Protein AF-A0A9P1MQI3-F1 (afdb_monomer)

Solvent-accessible surface area (backbone atoms only — not comparable to full-atom values): 18151 Å² total; per-residue (Å²): 130,62,73,68,55,58,54,50,52,51,53,51,52,51,51,52,51,51,50,53,52,44,52,55,49,51,51,51,48,43,71,76,66,50,75,80,56,89,74,36,23,37,39,24,42,53,75,42,78,53,69,96,51,76,86,52,82,56,52,79,80,39,42,43,61,46,83,62,48,80,43,60,60,74,77,60,83,40,70,29,49,41,72,44,25,49,58,99,66,36,39,34,29,27,33,39,84,50,49,58,78,74,45,23,28,81,82,24,61,52,27,44,49,58,54,61,76,39,40,50,30,37,37,37,31,42,55,69,48,47,47,55,53,32,56,62,52,63,77,43,90,74,51,47,32,33,44,33,29,32,48,52,84,40,51,61,70,59,52,45,42,73,60,40,35,89,93,51,18,50,23,38,16,30,55,38,32,58,53,36,47,44,56,43,48,81,67,78,74,68,60,66,75,75,70,76,58,71,86,69,65,85,89,24,33,42,32,44,31,51,50,58,64,41,61,65,49,55,81,49,44,82,83,40,83,58,50,43,53,34,46,35,44,38,97,64,43,66,65,27,52,56,53,50,60,61,73,34,54,69,57,50,47,54,46,48,52,42,33,76,73,35,55,67,62,42,51,53,53,50,50,66,68,50,52,49,60,63,50,63,66,66,62,62,73,91,39,72,47,73,51,75,81,84,69,82,81,77,71,85,75,78,97,66,88,80,78,85,79,85,58,47,41,30,47,62,63,84,79,129

Secondary structure (DSSP, 8-state):
--HHHHHHHHHHHHHHHHHHHHHHHHHHHHHHH-SPPTT-EEEEEEEEE--S-TTSPP-GGGEEEPPPEEE-GGGG-STTEEEEEE-SSEEEEEEESS-GGGG-TTT-SSTHHHHHHHEEEEEEEEHHHHHHHHHHHHTS-PPPEEEEEE-TTSSHHHHHHHH-BTTTEEEEE--HHHHHHHHHGGGT---GGGGTT----TTSEEEEEEEETGGGGGGGSTTSTTEEEEEEE-TTHHHHHHHHHHHTHHHHHHHHHHHHH-HHHHHHHHHHHHHHHHHHHHT--S--EEE---------SS---------EEEE-----

Foldseek 3Di:
DDPVVVVLVVLVVVLVVLLVVLVVVVVVLCVPVPDQPPQKKWKWFFPDAADSDLPPQFDPSRGRTHNTDIDGPVVCPDQQWFFQADDPFKTKIFRFPDGCLVLFLLVPLASSNRSRVGGGMMIIDGLVSLLVSQVVCVVPDAAQEEEEAEFFPLCLSVVQVVVDDPQAETEHHARSRLVNVLVCVVVVPDDLSNVARGDDDPNYYYYYYHDHLSVSCVVSQVPHPSYFYKYWYDPVSVVRVVVVVVVVVVVVVVLVVVCVVPVVVSVVVVCVVVVSVVVVVVPPQPFQDFPFDPDPPPPPDDDDDDDPDTTGIGGRDDDD

Radius of gyration: 21.43 Å; Cα contacts (8 Å, |Δi|>4): 489; chains: 1; bounding box: 55×60×54 Å

Nearest PDB structures (foldseek):
  3jwi-assembly2_B  TM=2.282E-01  e=1.386E+00  Acetivibrio thermocellus ATCC 27405
  3jwg-assembly1_A  TM=2.188E-01  e=1.565E+00  Acetivibrio thermocellus ATCC 27405
  8zc8-assembly1_A  TM=2.390E-01  e=9.620E+00  Streptomyces caespitosus
  8d5b-assembly1_A  TM=1.999E-01  e=9.055E+00  Homo sapiens

Mean predicted aligned error: 10.74 Å

pLDDT: mean 76.75, std 21.58, range [25.88, 98.38]

Structure (mmCIF, N/CA/C/O backbone):
data_AF-A0A9P1MQI3-F1
#
_entry.id   AF-A0A9P1MQI3-F1
#
loop_
_atom_site.group_PDB
_atom_site.id
_atom_site.type_symbol
_atom_site.label_atom_id
_atom_site.label_alt_id
_atom_site.label_comp_id
_atom_site.label_asym_id
_atom_site.label_entity_id
_atom_site.label_seq_id
_atom_site.pdbx_PDB_ins_code
_atom_site.Cartn_x
_atom_site.Cartn_y
_atom_site.Cartn_z
_atom_site.occupancy
_atom_site.B_iso_or_equiv
_atom_site.auth_seq_id
_atom_site.auth_comp_id
_atom_site.auth_asym_id
_atom_site.auth_atom_id
_atom_site.pdbx_PDB_model_num
ATOM 1 N N . MET A 1 1 ? 32.340 -17.139 -13.375 1.00 64.62 1 MET A N 1
ATOM 2 C CA . MET A 1 1 ? 31.164 -16.444 -12.808 1.00 64.62 1 MET A CA 1
ATOM 3 C C . MET A 1 1 ? 29.980 -17.399 -12.917 1.00 64.62 1 MET A C 1
ATOM 5 O O . MET A 1 1 ? 29.736 -17.868 -14.021 1.00 64.62 1 MET A O 1
ATOM 9 N N . GLU A 1 2 ? 29.318 -17.786 -11.818 1.00 81.44 2 GLU A N 1
ATOM 10 C CA . GLU A 1 2 ? 28.214 -18.762 -11.908 1.00 81.44 2 GLU A CA 1
ATOM 11 C C . GLU A 1 2 ? 27.044 -18.220 -12.760 1.00 81.44 2 GLU A C 1
ATOM 13 O O . GLU A 1 2 ? 26.751 -17.021 -12.690 1.00 81.44 2 GLU A O 1
ATOM 18 N N . PRO A 1 3 ? 26.311 -19.074 -13.502 1.00 85.00 3 PRO A N 1
ATOM 19 C CA . PRO A 1 3 ? 25.174 -1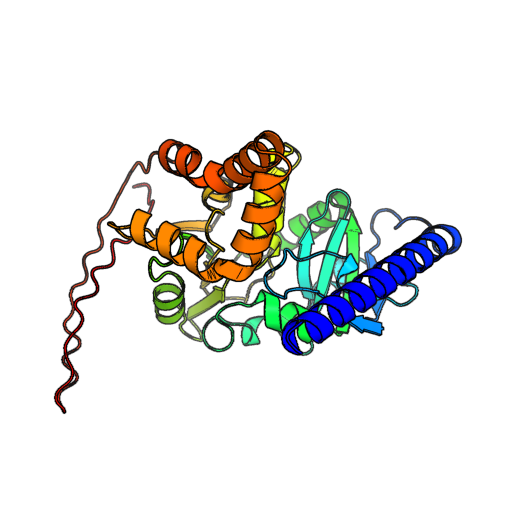8.666 -14.340 1.00 85.00 3 PRO A CA 1
ATOM 20 C C . PRO A 1 3 ? 24.104 -17.834 -13.612 1.00 85.00 3 PRO A C 1
ATOM 22 O O . PRO A 1 3 ? 23.425 -17.005 -14.220 1.00 85.00 3 PRO A O 1
ATOM 25 N N . LYS A 1 4 ? 23.967 -18.018 -12.291 1.00 77.88 4 LYS A N 1
ATOM 26 C CA . LYS A 1 4 ? 23.054 -17.236 -11.447 1.00 77.88 4 LYS A CA 1
ATOM 27 C C . LYS A 1 4 ? 23.400 -15.743 -11.444 1.00 77.88 4 LYS A C 1
ATOM 29 O O . LYS A 1 4 ? 22.490 -14.925 -11.540 1.00 77.88 4 LYS A O 1
ATOM 34 N N . TYR A 1 5 ? 24.685 -15.386 -11.410 1.00 80.31 5 TYR A N 1
ATOM 35 C CA . TYR A 1 5 ? 25.124 -13.987 -11.386 1.00 80.31 5 TYR A CA 1
ATOM 36 C C . TYR A 1 5 ? 24.844 -13.278 -12.706 1.00 80.31 5 TYR A C 1
ATOM 38 O O . TYR A 1 5 ? 24.329 -12.166 -12.696 1.00 80.31 5 TYR A O 1
ATOM 46 N N . ILE A 1 6 ? 25.101 -13.941 -13.838 1.00 85.69 6 ILE A N 1
ATOM 47 C CA . ILE A 1 6 ? 24.825 -13.379 -15.169 1.00 85.69 6 ILE A CA 1
ATOM 48 C C . ILE A 1 6 ? 23.331 -13.062 -15.303 1.00 85.69 6 ILE A C 1
ATOM 50 O O . ILE A 1 6 ? 22.961 -11.975 -15.746 1.00 85.69 6 ILE A O 1
ATOM 54 N N . ARG A 1 7 ? 22.457 -13.969 -14.842 1.00 83.44 7 ARG A N 1
ATOM 55 C CA . ARG A 1 7 ? 21.005 -13.744 -14.839 1.00 83.44 7 ARG A CA 1
ATOM 56 C C . ARG A 1 7 ? 20.602 -12.560 -13.957 1.00 83.44 7 ARG A C 1
ATOM 58 O O . ARG A 1 7 ? 19.735 -11.788 -14.359 1.00 83.44 7 ARG A O 1
ATOM 65 N N . THR A 1 8 ? 21.195 -12.415 -12.774 1.00 79.81 8 THR A N 1
ATOM 66 C CA . THR A 1 8 ? 20.914 -11.285 -11.873 1.00 79.81 8 THR A CA 1
ATOM 67 C C . THR A 1 8 ? 21.387 -9.961 -12.468 1.00 79.81 8 THR A C 1
ATOM 69 O O . THR A 1 8 ? 20.615 -9.006 -12.484 1.00 79.81 8 THR A O 1
ATOM 72 N N . ILE A 1 9 ? 22.599 -9.915 -13.030 1.00 84.94 9 ILE A N 1
ATOM 73 C CA . ILE A 1 9 ? 23.143 -8.726 -13.705 1.00 84.94 9 ILE A CA 1
ATOM 74 C C . ILE A 1 9 ? 22.245 -8.324 -14.875 1.00 84.94 9 ILE A C 1
ATOM 76 O O . ILE A 1 9 ? 21.886 -7.157 -14.998 1.00 84.94 9 ILE A O 1
ATOM 80 N N . PHE A 1 10 ? 21.820 -9.284 -15.700 1.00 90.00 10 PHE A N 1
ATOM 81 C CA . PHE A 1 10 ? 20.928 -9.006 -16.823 1.00 90.00 10 PHE A CA 1
ATOM 82 C C . PHE A 1 10 ? 19.567 -8.464 -16.366 1.00 90.00 10 PHE A C 1
ATOM 84 O O . PHE A 1 10 ? 19.077 -7.487 -16.926 1.00 90.00 10 PHE A O 1
ATOM 91 N N . LYS A 1 11 ? 18.967 -9.052 -15.320 1.00 85.12 11 LYS A 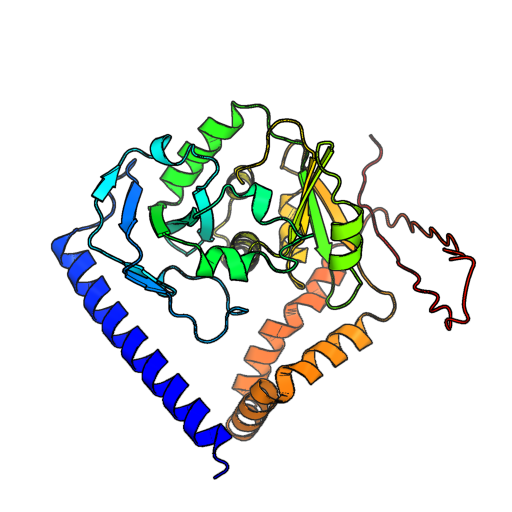N 1
ATOM 92 C CA . LYS A 1 11 ? 17.720 -8.538 -14.726 1.00 85.12 11 LYS A CA 1
ATOM 93 C C . LYS A 1 11 ? 17.881 -7.109 -14.214 1.00 85.12 11 LYS A C 1
ATOM 95 O O . LYS A 1 11 ? 17.000 -6.290 -14.445 1.00 85.12 11 LYS A O 1
ATOM 100 N N . PHE A 1 12 ? 18.992 -6.822 -13.540 1.00 83.81 12 PHE A N 1
ATOM 101 C CA . PHE A 1 12 ? 19.288 -5.491 -13.025 1.00 83.81 12 PHE A CA 1
ATOM 102 C C . PHE A 1 12 ? 19.474 -4.475 -14.159 1.00 83.81 12 PHE A C 1
ATOM 104 O O . PHE A 1 12 ? 18.878 -3.404 -14.122 1.00 83.81 12 PHE A O 1
ATOM 111 N N . LEU A 1 13 ? 20.227 -4.834 -15.204 1.00 88.88 13 LEU A N 1
ATOM 112 C CA . LEU A 1 13 ? 20.410 -3.994 -16.388 1.00 88.88 13 LEU A CA 1
ATOM 113 C C . LEU A 1 13 ? 19.069 -3.708 -17.078 1.00 88.88 13 LEU A C 1
ATOM 115 O O . LEU A 1 13 ? 18.774 -2.560 -17.396 1.00 88.88 13 LEU A O 1
ATOM 119 N N . LEU A 1 14 ? 18.239 -4.737 -17.270 1.00 89.19 14 LEU A N 1
ATOM 120 C CA . LEU A 1 14 ? 16.909 -4.588 -17.860 1.00 89.19 14 LEU A CA 1
ATOM 121 C C . LEU A 1 14 ? 16.015 -3.681 -17.007 1.00 89.19 14 LEU A C 1
ATOM 123 O O . LEU A 1 14 ? 15.359 -2.797 -17.548 1.00 89.19 14 LEU A O 1
ATOM 127 N N . TYR A 1 15 ? 16.012 -3.873 -15.687 1.00 85.06 15 TYR A N 1
ATOM 128 C CA . TYR A 1 15 ? 15.281 -3.016 -14.755 1.00 85.06 15 TYR A CA 1
ATOM 129 C C . TYR A 1 15 ? 15.737 -1.555 -14.856 1.00 85.06 15 TYR A C 1
ATOM 131 O O . TYR A 1 15 ? 14.906 -0.659 -14.979 1.00 85.06 15 TYR A O 1
ATOM 139 N N . PHE A 1 16 ? 17.049 -1.315 -14.892 1.00 86.81 16 PHE A N 1
ATOM 140 C CA . PHE A 1 16 ? 17.613 0.025 -15.040 1.00 86.81 16 PHE A CA 1
ATOM 141 C C . PHE A 1 16 ? 17.216 0.680 -16.371 1.00 86.81 16 PHE A C 1
ATOM 143 O O . PHE A 1 16 ? 16.820 1.843 -16.393 1.00 86.81 16 PHE A O 1
ATOM 150 N N . ILE A 1 17 ? 17.253 -0.072 -17.476 1.00 89.88 17 ILE A N 1
ATOM 151 C CA . ILE A 1 17 ? 16.804 0.410 -18.790 1.00 89.88 17 ILE A CA 1
ATOM 152 C C . ILE A 1 17 ? 15.315 0.774 -18.754 1.00 89.88 17 ILE A C 1
ATOM 154 O O . ILE A 1 17 ? 14.943 1.845 -19.228 1.00 89.88 17 ILE A O 1
ATOM 158 N N . LEU A 1 18 ? 14.464 -0.078 -18.172 1.00 88.31 18 LEU A N 1
ATOM 159 C CA . LEU A 1 18 ? 13.030 0.198 -18.038 1.00 88.31 18 LEU A CA 1
ATOM 160 C C . LEU A 1 18 ? 12.769 1.453 -17.201 1.00 88.31 18 LEU A C 1
ATOM 162 O O . LEU A 1 18 ? 11.944 2.274 -17.592 1.00 88.31 18 LEU A O 1
ATOM 166 N N . LEU A 1 19 ? 13.511 1.637 -16.108 1.00 85.31 19 LEU A N 1
ATOM 167 C CA . LEU A 1 19 ? 13.415 2.828 -15.270 1.00 85.31 19 LEU A CA 1
ATOM 168 C C . LEU A 1 19 ? 13.809 4.097 -16.041 1.00 85.31 19 LEU A C 1
ATOM 170 O O . LEU A 1 19 ? 13.113 5.106 -15.957 1.00 85.31 19 LEU A O 1
ATOM 174 N N . LEU A 1 20 ? 14.887 4.050 -16.833 1.00 89.62 20 LEU A N 1
ATO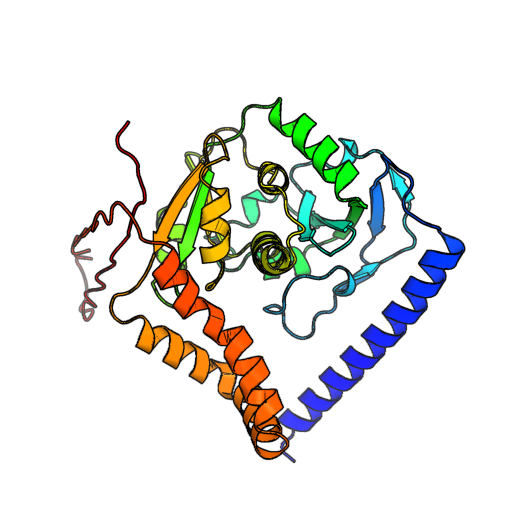M 175 C CA . LEU A 1 20 ? 15.291 5.175 -17.684 1.00 89.62 20 LEU A CA 1
ATOM 176 C C . LEU A 1 20 ? 14.230 5.502 -18.738 1.00 89.62 20 LEU A C 1
ATOM 178 O O . LEU A 1 20 ? 13.878 6.670 -18.904 1.00 89.62 20 LEU A O 1
ATOM 182 N N . ILE A 1 21 ? 13.694 4.483 -19.416 1.00 91.12 21 ILE A N 1
ATOM 183 C CA . ILE A 1 21 ? 12.617 4.656 -20.398 1.00 91.12 21 ILE A CA 1
ATOM 184 C C . ILE A 1 21 ? 11.391 5.280 -19.729 1.00 91.12 21 ILE A C 1
ATOM 186 O O . ILE A 1 21 ? 10.836 6.237 -20.266 1.00 91.12 21 ILE A O 1
ATOM 190 N N . ASN A 1 22 ? 10.994 4.783 -18.555 1.00 90.50 22 ASN A N 1
ATOM 191 C CA . ASN A 1 22 ? 9.854 5.316 -17.819 1.00 90.50 22 ASN A CA 1
ATOM 192 C C . ASN A 1 22 ? 10.083 6.774 -17.404 1.00 90.50 22 ASN A C 1
ATOM 194 O O . ASN A 1 22 ? 9.201 7.599 -17.597 1.00 90.50 22 ASN A O 1
ATOM 198 N N . ASN A 1 23 ? 11.277 7.127 -16.924 1.00 88.69 23 ASN A N 1
ATOM 199 C CA . ASN A 1 23 ? 11.602 8.505 -16.547 1.00 88.69 23 ASN A CA 1
ATOM 200 C C . ASN A 1 23 ? 11.539 9.467 -17.741 1.00 88.69 23 ASN A C 1
ATOM 202 O O . ASN A 1 23 ? 10.964 10.551 -17.629 1.00 88.69 23 ASN A O 1
ATOM 206 N N . VAL A 1 24 ? 12.094 9.071 -18.891 1.00 93.56 24 VAL A N 1
ATOM 207 C CA . VAL A 1 24 ? 12.016 9.862 -20.131 1.00 93.56 24 VAL A CA 1
ATOM 208 C C . VAL A 1 24 ? 10.563 9.989 -20.593 1.00 93.56 24 VAL A C 1
ATOM 210 O O . VAL A 1 24 ? 10.114 11.077 -20.950 1.00 93.56 24 VAL A O 1
ATOM 213 N N . TYR A 1 25 ? 9.803 8.897 -20.546 1.00 93.38 25 TYR A N 1
ATOM 214 C CA . TYR A 1 25 ? 8.391 8.888 -20.909 1.00 93.38 25 TYR A CA 1
ATOM 215 C C . TYR A 1 25 ? 7.548 9.792 -19.993 1.00 93.38 25 TYR A C 1
ATOM 217 O O . TYR A 1 25 ? 6.813 10.647 -20.484 1.00 93.38 25 TYR A O 1
ATOM 225 N N . GLU A 1 26 ? 7.691 9.669 -18.672 1.00 89.00 26 GLU A N 1
ATOM 226 C CA . GLU A 1 26 ? 6.996 10.504 -17.687 1.00 89.00 26 GLU A CA 1
ATOM 227 C C . GLU A 1 26 ? 7.372 11.981 -17.818 1.00 89.00 26 GLU A C 1
ATOM 229 O O . GLU A 1 26 ? 6.515 12.848 -17.646 1.00 89.00 26 GLU A O 1
ATOM 234 N N . PHE A 1 27 ? 8.623 12.286 -18.170 1.00 91.06 27 PHE A N 1
ATOM 235 C CA . PHE A 1 27 ? 9.045 13.649 -18.480 1.00 91.06 27 PHE A CA 1
ATOM 236 C C . PHE A 1 27 ? 8.239 14.234 -19.648 1.00 91.06 27 PHE A C 1
ATOM 238 O O . PHE A 1 27 ? 7.657 15.312 -19.512 1.00 91.06 27 PHE A O 1
ATOM 245 N N . PHE A 1 28 ? 8.109 13.499 -20.756 1.00 93.69 28 PHE A N 1
ATOM 246 C CA . PHE A 1 28 ? 7.273 13.935 -21.878 1.00 93.69 28 PHE A CA 1
ATOM 247 C C . PHE A 1 28 ? 5.793 14.027 -21.497 1.00 93.69 28 PHE A C 1
ATOM 249 O O . PHE A 1 28 ? 5.139 15.015 -21.830 1.00 93.69 28 PHE A O 1
ATOM 256 N N . VAL A 1 29 ? 5.257 13.054 -20.754 1.00 89.38 29 VAL A N 1
ATOM 257 C CA . VAL A 1 29 ? 3.868 13.107 -20.269 1.00 89.38 29 VAL A CA 1
ATOM 258 C C . VAL A 1 29 ? 3.635 14.355 -19.419 1.00 89.38 29 VAL A C 1
ATOM 260 O O . VAL A 1 29 ? 2.609 15.006 -19.590 1.00 89.38 29 VAL A O 1
ATOM 263 N N . ARG A 1 30 ? 4.570 14.744 -18.546 1.00 88.06 30 ARG A N 1
ATOM 264 C CA . ARG A 1 30 ? 4.451 15.974 -17.742 1.00 88.06 30 ARG A CA 1
ATOM 265 C C . ARG A 1 30 ? 4.457 17.235 -18.604 1.00 88.06 30 ARG A C 1
ATOM 267 O O . ARG A 1 30 ? 3.646 18.121 -18.351 1.00 88.06 30 ARG A O 1
ATOM 274 N N . ILE A 1 31 ? 5.311 17.296 -19.627 1.00 92.12 31 ILE A N 1
ATOM 275 C CA . ILE A 1 31 ? 5.363 18.436 -20.556 1.00 92.12 31 ILE A CA 1
ATOM 276 C C . ILE A 1 31 ? 4.055 18.565 -21.342 1.00 92.12 31 ILE A C 1
ATOM 278 O O . ILE A 1 31 ? 3.496 19.655 -21.426 1.00 92.12 31 ILE A O 1
ATOM 282 N N . PHE A 1 32 ? 3.549 17.464 -21.900 1.00 91.75 32 PHE A N 1
ATOM 283 C CA . PHE A 1 32 ? 2.405 17.509 -22.815 1.00 91.75 32 PHE A CA 1
ATOM 284 C C . PHE A 1 32 ? 1.042 17.442 -22.116 1.00 91.75 32 PHE A C 1
ATOM 286 O O . PHE A 1 32 ? 0.081 18.030 -22.602 1.00 91.75 32 PHE A O 1
ATOM 293 N N . CYS A 1 33 ? 0.931 16.733 -20.988 1.00 87.69 33 CYS A N 1
ATOM 294 C CA . CYS A 1 33 ? -0.334 16.545 -20.262 1.00 87.69 33 CYS A CA 1
ATOM 295 C C . CYS A 1 33 ? -0.487 17.487 -19.052 1.00 87.69 33 CYS A C 1
ATOM 297 O O . CYS A 1 33 ? -1.528 17.466 -18.393 1.00 87.69 33 CYS A O 1
ATOM 299 N N . GLY A 1 34 ? 0.538 18.285 -18.738 1.00 89.25 34 GLY A N 1
ATOM 300 C CA . GLY A 1 34 ? 0.527 19.280 -17.665 1.00 89.25 34 GLY A CA 1
ATOM 301 C C . GLY A 1 34 ? 0.479 18.698 -16.248 1.00 89.25 34 GLY A C 1
ATOM 302 O O . GLY A 1 34 ? 0.717 17.509 -16.013 1.00 89.25 34 GLY A O 1
ATOM 303 N N . HIS A 1 35 ? 0.166 19.557 -15.276 1.00 93.06 35 HIS A N 1
ATOM 304 C CA . HIS A 1 35 ? -0.088 19.176 -13.882 1.00 93.06 35 HIS A CA 1
ATOM 305 C C . HIS A 1 35 ? -1.524 18.672 -13.687 1.00 93.06 35 HIS A C 1
ATOM 307 O O . HIS A 1 35 ? -2.386 18.880 -14.537 1.00 93.06 35 HIS A O 1
ATOM 313 N N . ILE A 1 36 ? -1.784 17.966 -12.582 1.00 94.94 36 ILE A N 1
ATOM 314 C CA . ILE A 1 36 ? -3.147 17.553 -12.220 1.00 94.94 36 ILE A CA 1
ATOM 315 C C . ILE A 1 36 ? -3.902 18.807 -11.758 1.00 94.94 36 ILE A C 1
ATOM 317 O O . ILE A 1 36 ? -3.451 19.431 -10.798 1.00 94.94 36 ILE A O 1
ATOM 321 N N . PRO A 1 37 ? -5.005 19.207 -12.419 1.00 96.56 37 PRO A N 1
ATOM 322 C CA . PRO A 1 37 ? -5.794 20.345 -11.965 1.00 96.56 37 PRO A CA 1
ATOM 323 C C . PRO A 1 37 ? -6.373 20.086 -10.572 1.00 96.56 37 PRO A C 1
ATOM 325 O O . PRO A 1 37 ? -6.766 18.960 -10.265 1.00 96.56 37 PRO A O 1
ATOM 328 N N . THR A 1 38 ? -6.471 21.129 -9.749 1.00 96.88 38 THR A N 1
ATOM 329 C CA . THR A 1 38 ? -7.068 21.038 -8.411 1.00 96.88 38 THR A CA 1
ATOM 330 C C . THR A 1 38 ? -8.482 20.467 -8.478 1.00 96.88 38 THR A C 1
ATOM 332 O O . THR A 1 38 ? -9.294 20.888 -9.306 1.00 96.88 38 THR A O 1
ATOM 335 N N . GLY A 1 39 ? -8.785 19.513 -7.599 1.00 96.25 39 GLY A N 1
ATOM 336 C CA . GLY A 1 39 ? -10.084 18.844 -7.552 1.00 96.25 39 GLY A CA 1
ATOM 337 C C . GLY A 1 39 ? -10.294 17.800 -8.649 1.00 96.25 39 GLY A C 1
ATOM 338 O O . GLY A 1 39 ? -11.414 17.330 -8.815 1.00 96.25 39 GLY A O 1
ATOM 339 N N . LYS A 1 40 ? -9.253 17.421 -9.401 1.00 97.62 40 LYS A N 1
ATOM 340 C CA . LYS A 1 40 ? -9.310 16.341 -10.395 1.00 97.62 40 LYS A CA 1
ATOM 341 C C . LYS A 1 40 ? -8.408 15.178 -10.003 1.00 97.62 40 LYS A C 1
ATOM 343 O O . LYS A 1 40 ? -7.413 15.330 -9.301 1.00 97.62 40 LYS A O 1
ATOM 348 N N . VAL A 1 41 ? -8.739 14.007 -10.532 1.00 97.38 41 VAL A N 1
ATOM 349 C CA . VAL A 1 41 ? -7.924 12.794 -10.451 1.00 97.38 41 VAL A CA 1
ATOM 350 C C . VAL A 1 41 ? -7.390 12.478 -11.836 1.00 97.38 41 VAL A C 1
ATOM 352 O O . VAL A 1 41 ? -8.151 12.450 -12.804 1.00 97.38 41 VAL A O 1
ATOM 355 N N . ARG A 1 42 ? -6.092 12.202 -11.948 1.00 97.62 42 ARG A N 1
ATOM 356 C CA . ARG A 1 42 ? -5.500 11.676 -13.180 1.00 97.62 42 ARG A CA 1
ATOM 357 C C . ARG A 1 42 ? -5.637 10.159 -13.204 1.00 97.62 42 ARG A C 1
ATOM 359 O O . ARG A 1 42 ? -4.956 9.471 -12.449 1.00 97.62 42 ARG A O 1
ATOM 366 N N . LEU A 1 43 ? -6.474 9.647 -14.097 1.00 97.81 43 LEU A N 1
ATOM 367 C CA . LEU A 1 43 ? -6.679 8.222 -14.331 1.00 97.81 43 LEU A CA 1
ATOM 368 C C . LEU A 1 43 ? -5.814 7.740 -15.500 1.00 97.81 43 LEU A C 1
ATOM 370 O O . LEU A 1 43 ? -5.870 8.311 -16.588 1.00 97.81 43 LEU A O 1
ATOM 374 N N . ARG A 1 44 ? -5.034 6.678 -15.298 1.00 97.75 44 ARG A N 1
ATOM 375 C CA . ARG A 1 44 ? -4.101 6.110 -16.283 1.00 97.75 44 ARG A CA 1
ATOM 376 C C . ARG A 1 44 ? -4.266 4.597 -16.359 1.00 97.75 44 ARG A C 1
ATOM 378 O O . ARG A 1 44 ? -4.519 3.939 -15.350 1.00 97.75 44 ARG A O 1
ATOM 385 N N . LYS A 1 45 ? -4.102 4.016 -17.547 1.00 98.06 45 LYS A N 1
ATOM 386 C CA . LYS A 1 45 ? -4.097 2.558 -17.723 1.00 98.06 45 LYS A CA 1
ATOM 387 C C . LYS A 1 45 ? -2.696 2.013 -17.462 1.00 98.06 45 LYS A C 1
ATOM 389 O O . LYS A 1 45 ? -1.721 2.600 -17.925 1.00 98.06 45 LYS A O 1
ATOM 394 N N . VAL A 1 46 ? -2.598 0.875 -16.778 1.00 98.06 46 VAL A N 1
ATOM 395 C CA . VAL A 1 46 ? -1.326 0.161 -16.614 1.00 98.06 46 VAL A CA 1
ATOM 396 C C . VAL A 1 46 ? -0.968 -0.531 -17.930 1.00 98.06 46 VAL A C 1
ATOM 398 O O . VAL A 1 46 ? -1.711 -1.393 -18.401 1.00 98.06 46 VAL A O 1
ATOM 401 N N . LEU A 1 47 ? 0.154 -0.135 -18.534 1.00 96.88 47 LEU A N 1
ATOM 402 C CA . LEU A 1 47 ? 0.706 -0.742 -19.751 1.00 96.88 47 LEU A CA 1
ATOM 403 C C . LEU A 1 47 ? 1.676 -1.871 -19.405 1.00 96.88 47 LEU A C 1
ATOM 405 O O . LEU A 1 47 ? 1.604 -2.954 -19.982 1.00 96.88 47 LEU A O 1
ATOM 409 N N . LEU A 1 48 ? 2.555 -1.622 -18.434 1.00 96.50 48 LEU A N 1
ATOM 410 C CA . LEU A 1 48 ? 3.513 -2.592 -17.915 1.00 96.50 48 LEU A CA 1
ATOM 411 C C . LEU A 1 48 ? 3.612 -2.439 -16.397 1.00 96.50 48 LEU A C 1
ATOM 413 O O . LEU A 1 48 ? 3.556 -1.329 -15.875 1.00 96.50 48 LEU A O 1
ATOM 417 N N . ARG A 1 49 ? 3.772 -3.563 -15.702 1.00 95.81 49 ARG A N 1
ATOM 418 C CA . ARG A 1 49 ? 4.086 -3.625 -14.271 1.00 95.81 49 ARG A CA 1
ATOM 419 C C . ARG A 1 49 ? 5.516 -4.107 -14.155 1.00 95.81 49 ARG A C 1
ATOM 421 O O . ARG A 1 49 ? 5.836 -5.150 -14.735 1.00 95.81 49 ARG A O 1
ATOM 428 N N . TYR A 1 50 ? 6.363 -3.382 -13.450 1.00 93.19 50 TYR A N 1
ATOM 429 C CA . TYR A 1 50 ? 7.736 -3.810 -13.257 1.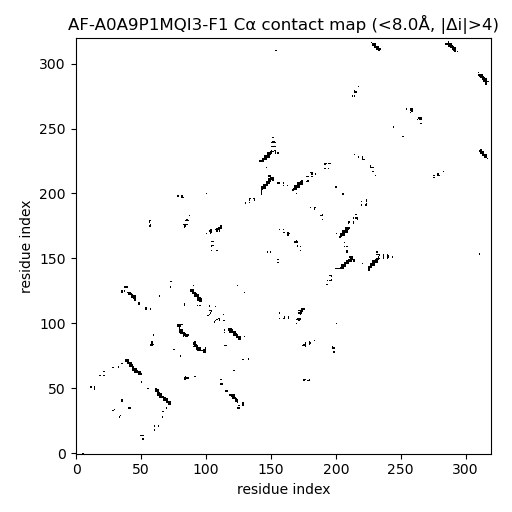00 93.19 50 TYR A CA 1
ATOM 430 C C . TYR A 1 50 ? 8.218 -3.373 -11.883 1.00 93.19 50 TYR A C 1
ATOM 432 O O . TYR A 1 50 ? 8.079 -2.227 -11.482 1.00 93.19 50 TYR A O 1
ATOM 440 N N . LYS A 1 51 ? 8.794 -4.327 -11.160 1.00 89.94 51 LYS A N 1
ATOM 441 C CA . LYS A 1 51 ? 9.349 -4.114 -9.833 1.00 89.9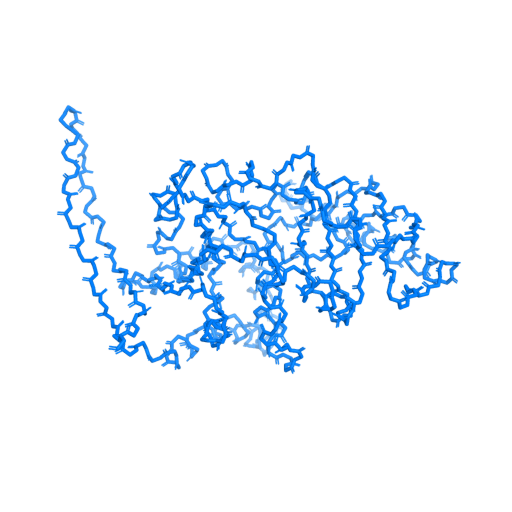4 51 LYS A CA 1
ATOM 442 C C . LYS A 1 51 ? 10.520 -5.063 -9.649 1.00 89.94 51 LYS A C 1
ATOM 444 O O . LYS A 1 51 ? 10.423 -6.219 -10.074 1.00 89.94 51 LYS A O 1
ATOM 449 N N . PHE A 1 52 ? 11.633 -4.572 -9.110 1.00 82.00 52 PHE A N 1
ATOM 450 C CA . PHE A 1 52 ? 12.832 -5.394 -8.957 1.00 82.00 52 PHE A CA 1
ATOM 451 C C . PHE A 1 52 ? 12.625 -6.454 -7.872 1.00 82.00 52 PHE A C 1
ATOM 453 O O . PHE A 1 52 ? 12.837 -7.644 -8.125 1.00 82.00 52 PHE A O 1
ATOM 460 N N . ASP A 1 53 ? 12.114 -6.023 -6.719 1.00 82.94 53 ASP A N 1
ATOM 461 C CA . ASP A 1 53 ? 11.655 -6.887 -5.638 1.00 82.94 53 ASP A CA 1
ATOM 462 C C . ASP A 1 53 ? 10.230 -6.499 -5.227 1.00 82.94 53 ASP A C 1
ATOM 464 O O . ASP A 1 53 ? 9.921 -5.335 -5.000 1.00 82.94 53 ASP A O 1
ATOM 468 N N . LEU A 1 54 ? 9.335 -7.478 -5.120 1.00 86.62 54 LEU A N 1
ATOM 469 C CA . LEU A 1 54 ? 7.958 -7.215 -4.709 1.00 86.62 54 LEU A CA 1
ATOM 470 C C . LEU A 1 54 ? 7.866 -6.704 -3.267 1.00 86.62 54 LEU A C 1
ATOM 472 O O . LEU A 1 54 ? 6.897 -6.014 -2.958 1.00 86.62 54 LEU A O 1
ATOM 476 N N . GLU A 1 55 ? 8.851 -7.019 -2.420 1.00 85.75 55 GLU A N 1
ATOM 477 C CA . GLU A 1 55 ? 8.946 -6.531 -1.038 1.00 85.75 55 GLU A CA 1
ATOM 478 C C . GLU A 1 55 ? 9.459 -5.079 -0.951 1.00 85.75 55 GLU A C 1
ATOM 480 O O . GLU A 1 55 ? 9.348 -4.456 0.104 1.00 85.75 55 GLU A O 1
ATOM 485 N N . GLU A 1 56 ? 9.979 -4.497 -2.044 1.00 85.88 56 GLU A N 1
ATOM 486 C CA . GLU A 1 56 ? 10.324 -3.071 -2.064 1.00 85.88 56 GLU A CA 1
ATOM 487 C C . GLU A 1 56 ? 9.082 -2.207 -1.823 1.00 85.88 56 GLU A C 1
ATOM 489 O O . GLU A 1 56 ? 7.962 -2.540 -2.227 1.00 85.88 56 GLU A O 1
ATOM 494 N N . LEU A 1 57 ? 9.288 -1.042 -1.207 1.00 88.56 57 LEU A N 1
ATOM 495 C CA . LEU A 1 57 ? 8.217 -0.084 -0.959 1.00 88.56 57 LEU A CA 1
ATOM 496 C C . LEU A 1 57 ? 7.456 0.225 -2.254 1.00 88.56 57 LEU A C 1
ATOM 498 O O . LEU A 1 57 ? 8.054 0.362 -3.321 1.00 88.56 57 LEU A O 1
ATOM 502 N N . SER A 1 58 ? 6.131 0.301 -2.173 1.00 92.31 58 SER A N 1
ATOM 503 C CA . SER A 1 58 ? 5.298 0.661 -3.321 1.00 92.31 58 SER A CA 1
ATOM 504 C C . SER A 1 58 ? 5.581 2.085 -3.776 1.00 92.31 58 SER A C 1
ATOM 506 O O . SER A 1 58 ? 5.633 3.002 -2.950 1.00 92.31 58 SER A O 1
ATOM 508 N N . ARG A 1 59 ? 5.744 2.255 -5.089 1.00 93.31 59 ARG A N 1
ATOM 509 C CA . ARG A 1 59 ? 5.975 3.552 -5.727 1.00 93.31 59 ARG A CA 1
ATOM 510 C C . ARG A 1 59 ? 5.178 3.679 -7.009 1.00 93.31 59 ARG A C 1
ATOM 512 O O . ARG A 1 59 ? 4.889 2.689 -7.678 1.00 93.31 59 ARG A O 1
ATOM 519 N N . THR A 1 60 ? 4.866 4.907 -7.392 1.00 92.50 60 THR A N 1
ATOM 520 C CA . THR A 1 60 ? 4.186 5.174 -8.662 1.00 92.50 60 THR A CA 1
ATOM 521 C C . THR A 1 60 ? 4.975 4.615 -9.858 1.00 92.50 60 THR A C 1
ATOM 523 O O . THR A 1 60 ? 4.377 4.117 -10.813 1.00 92.50 60 THR A O 1
ATOM 526 N N . GLU A 1 61 ? 6.308 4.637 -9.785 1.00 92.25 61 GLU A N 1
ATOM 527 C CA . GLU A 1 61 ? 7.219 4.155 -10.827 1.00 92.25 61 GLU A CA 1
ATOM 528 C C . GLU A 1 61 ? 7.204 2.632 -11.018 1.00 92.25 61 GLU A C 1
ATOM 530 O O . GLU A 1 61 ? 7.798 2.160 -11.983 1.00 92.25 61 GLU A O 1
ATOM 535 N N . ASP A 1 62 ? 6.496 1.872 -10.174 1.00 94.25 62 ASP A N 1
ATOM 536 C CA . ASP A 1 62 ? 6.289 0.425 -10.351 1.00 94.25 62 ASP A CA 1
ATOM 537 C C . ASP A 1 62 ? 5.439 0.105 -11.609 1.00 94.25 62 ASP A C 1
ATOM 539 O O . ASP A 1 62 ? 5.285 -1.052 -12.021 1.00 94.25 62 ASP A O 1
ATOM 543 N N . PHE A 1 63 ? 4.860 1.134 -12.239 1.00 96.25 63 PHE A N 1
ATOM 544 C CA . PHE A 1 63 ? 4.010 1.016 -13.416 1.00 96.25 63 PHE A CA 1
ATOM 545 C C . PHE A 1 63 ? 4.491 1.906 -14.566 1.00 96.25 63 PHE A C 1
ATOM 547 O O . PHE A 1 63 ? 4.728 3.098 -14.393 1.00 96.25 63 PHE A O 1
ATOM 554 N N . LEU A 1 64 ? 4.510 1.348 -15.780 1.00 95.62 64 LEU A N 1
ATOM 555 C CA . LEU A 1 64 ? 4.481 2.134 -17.013 1.00 95.62 64 LEU A CA 1
ATOM 556 C C . LEU A 1 64 ? 3.017 2.416 -17.350 1.00 95.62 64 LEU A C 1
ATOM 558 O O . LEU A 1 64 ? 2.221 1.487 -17.530 1.00 95.62 64 LEU A O 1
ATOM 562 N N . LEU A 1 65 ? 2.655 3.689 -17.436 1.00 96.25 65 LEU A N 1
ATOM 563 C CA . LEU A 1 65 ? 1.263 4.128 -17.483 1.00 96.25 65 LEU A CA 1
ATOM 564 C C . LEU A 1 65 ? 0.937 4.818 -18.808 1.00 96.25 65 LEU A C 1
ATOM 566 O O . LEU A 1 65 ? 1.756 5.552 -19.339 1.00 96.25 65 LEU A O 1
ATOM 570 N N . SER A 1 66 ? -0.278 4.650 -19.331 1.00 96.12 66 SER A N 1
ATOM 571 C CA . SER A 1 66 ? -0.740 5.399 -20.510 1.00 96.12 66 SER A CA 1
ATOM 572 C C . SER A 1 66 ? -0.781 6.912 -20.245 1.00 96.12 66 SER A C 1
ATOM 574 O O . SER A 1 66 ? -0.772 7.325 -19.075 1.00 96.12 66 SER A O 1
ATOM 576 N N . PRO A 1 67 ? -0.941 7.759 -21.282 1.00 94.31 67 PRO A N 1
ATOM 577 C CA . PRO A 1 67 ? -1.409 9.123 -21.068 1.00 94.31 67 PRO A CA 1
ATOM 578 C C . PRO A 1 67 ? -2.708 9.081 -20.255 1.00 94.31 67 PRO A C 1
ATOM 580 O O . PRO A 1 67 ? -3.533 8.174 -20.429 1.00 94.31 67 PRO A O 1
ATOM 583 N N . GLY A 1 68 ? -2.827 9.990 -19.293 1.00 94.06 68 GLY A N 1
ATOM 584 C CA . GLY A 1 68 ? -3.950 10.010 -18.366 1.00 94.06 68 GLY A CA 1
ATOM 585 C C . GLY A 1 68 ? -5.122 10.837 -18.867 1.00 94.06 68 GLY A C 1
ATOM 586 O O . GLY A 1 68 ? -4.945 11.747 -19.671 1.00 94.06 68 GLY A O 1
ATOM 587 N N . ILE A 1 69 ? -6.305 10.558 -18.331 1.00 96.38 69 ILE A N 1
ATOM 588 C CA . ILE A 1 69 ? -7.476 11.436 -18.422 1.00 96.38 69 ILE A CA 1
ATOM 589 C C . ILE A 1 69 ? -7.774 12.030 -17.047 1.00 96.38 69 ILE A C 1
ATOM 591 O O . ILE A 1 69 ? -7.433 11.434 -16.026 1.00 96.38 69 ILE A O 1
ATOM 595 N N . PHE A 1 70 ? -8.413 13.196 -17.009 1.00 97.44 70 PHE A N 1
ATOM 596 C CA . PHE A 1 70 ? -8.834 13.816 -15.756 1.00 97.44 70 PHE A CA 1
ATOM 597 C C . PHE A 1 70 ? -10.299 13.502 -15.467 1.00 97.44 70 PHE A C 1
ATOM 599 O O . PHE A 1 70 ? -11.162 13.722 -16.314 1.00 97.44 70 PHE A O 1
ATOM 606 N N . VAL A 1 71 ? -10.572 12.998 -14.267 1.00 97.62 71 VAL A N 1
ATOM 607 C CA . VAL A 1 71 ? -11.912 12.623 -13.797 1.00 97.62 71 VAL A CA 1
ATOM 608 C C . VAL A 1 71 ? -12.197 13.237 -12.428 1.00 97.62 71 VAL A C 1
ATOM 610 O O . VAL A 1 71 ? -11.296 13.760 -11.771 1.00 97.62 71 VAL A O 1
ATOM 613 N N . GLU A 1 72 ? -13.455 13.184 -11.996 1.00 96.69 72 GLU A N 1
ATOM 614 C CA . GLU A 1 72 ? -13.852 13.639 -10.661 1.00 96.69 72 GLU A CA 1
ATOM 615 C C . GLU A 1 72 ? -13.380 12.670 -9.562 1.00 96.69 72 GLU A C 1
ATOM 617 O O . GLU A 1 72 ? -13.473 11.452 -9.755 1.00 96.69 72 GLU A O 1
ATOM 622 N N . PRO A 1 73 ? -12.962 13.160 -8.377 1.00 94.25 73 PRO A N 1
ATOM 623 C CA . PRO A 1 73 ? -12.573 12.323 -7.238 1.00 94.25 73 PRO A CA 1
ATOM 624 C C . PRO A 1 73 ? -13.638 11.324 -6.785 1.00 94.25 73 PRO A C 1
ATOM 626 O O . PRO A 1 73 ? -13.301 10.233 -6.335 1.00 94.25 73 PRO A O 1
ATOM 629 N N . ALA A 1 74 ? -14.921 11.645 -6.976 1.00 90.75 74 ALA A N 1
ATOM 630 C CA . ALA A 1 74 ? -16.032 10.741 -6.674 1.00 90.75 74 ALA A CA 1
ATOM 631 C C . ALA A 1 74 ? -15.962 9.407 -7.447 1.00 90.75 74 ALA A C 1
ATOM 633 O O . ALA A 1 74 ? -16.498 8.404 -6.985 1.00 90.75 74 ALA A O 1
ATOM 634 N N . SER A 1 75 ? -15.254 9.359 -8.584 1.00 93.44 75 SER A N 1
ATOM 635 C CA . SER A 1 75 ? -15.005 8.113 -9.331 1.00 93.44 75 SER A CA 1
ATOM 636 C C . SER A 1 75 ? -14.167 7.082 -8.560 1.00 93.44 75 SER A C 1
ATOM 638 O O . SER A 1 75 ? -14.116 5.913 -8.955 1.00 93.44 75 SER A O 1
ATOM 640 N N . LEU A 1 76 ? -13.528 7.496 -7.459 1.00 92.44 76 LEU A N 1
ATOM 641 C CA . LEU A 1 76 ? -12.772 6.620 -6.570 1.00 92.44 76 LEU A CA 1
ATOM 642 C C . LEU A 1 76 ? -13.639 5.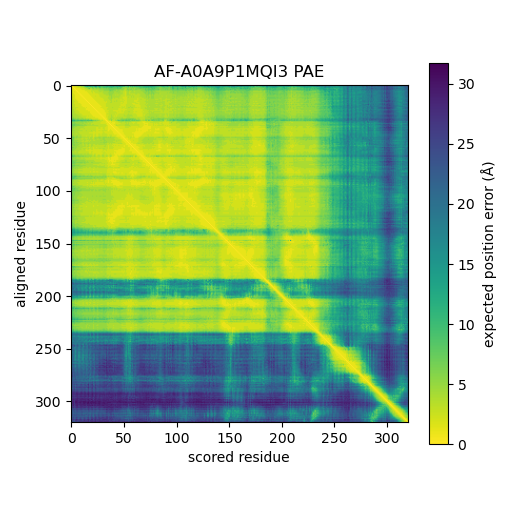925 -5.504 1.00 92.44 76 LEU A C 1
ATOM 644 O O . LEU A 1 76 ? -13.125 5.041 -4.826 1.00 92.44 76 LEU A O 1
ATOM 648 N N . ASP A 1 77 ? -14.937 6.245 -5.380 1.00 89.25 77 ASP A N 1
ATOM 649 C CA . ASP A 1 77 ? -15.896 5.559 -4.482 1.00 89.25 77 ASP A CA 1
ATOM 650 C C . ASP A 1 77 ? -16.334 4.198 -5.067 1.00 89.25 77 ASP A C 1
ATOM 652 O O . ASP A 1 77 ? -17.518 3.910 -5.242 1.00 89.25 77 ASP A O 1
ATOM 656 N N . HIS A 1 78 ? -15.360 3.362 -5.436 1.00 90.75 78 HIS A N 1
ATOM 657 C CA . HIS A 1 78 ? -15.579 2.005 -5.929 1.00 90.75 78 HIS A CA 1
ATOM 658 C C . HIS A 1 78 ? -14.745 1.021 -5.100 1.00 90.75 78 HIS A C 1
ATOM 660 O O . HIS A 1 78 ? -13.545 1.235 -4.925 1.00 90.75 78 HIS A O 1
ATOM 666 N N . PRO A 1 79 ? -15.298 -0.132 -4.680 1.00 89.56 79 PRO A N 1
ATOM 667 C CA . PRO A 1 79 ? -14.631 -1.086 -3.780 1.00 89.56 79 PRO A CA 1
ATOM 668 C C . PRO A 1 79 ? -13.411 -1.825 -4.373 1.00 89.56 79 PRO A C 1
ATOM 670 O O . PRO A 1 79 ? -12.867 -2.731 -3.739 1.00 89.56 79 PRO A O 1
ATOM 673 N N . ASN A 1 80 ? -12.997 -1.468 -5.589 1.00 94.38 80 ASN A N 1
ATOM 674 C CA . ASN A 1 80 ? -11.816 -2.017 -6.265 1.00 94.38 80 ASN A CA 1
ATOM 675 C C . ASN A 1 80 ? -10.664 -1.009 -6.294 1.00 94.38 80 ASN A C 1
ATOM 677 O O . ASN A 1 80 ? -9.556 -1.382 -6.676 1.00 94.38 80 ASN A O 1
ATOM 681 N N . TRP A 1 81 ? -10.914 0.248 -5.916 1.00 94.88 81 TRP A N 1
ATOM 682 C CA . TRP A 1 81 ? -9.858 1.220 -5.703 1.00 94.88 81 TRP A CA 1
ATOM 683 C C . TRP A 1 81 ? -9.195 0.973 -4.353 1.00 94.88 81 TRP A C 1
ATOM 685 O O . TRP A 1 81 ? -9.860 0.805 -3.329 1.00 94.88 81 TRP A O 1
ATOM 695 N N . HIS A 1 82 ? -7.869 0.964 -4.356 1.00 93.62 82 HIS A N 1
ATOM 696 C CA . HIS A 1 82 ? -7.060 0.810 -3.157 1.00 93.62 82 HIS A CA 1
ATOM 697 C C . HIS A 1 82 ? -5.869 1.762 -3.200 1.00 93.62 82 HIS A C 1
ATOM 699 O O . HIS A 1 82 ? -5.285 1.961 -4.263 1.00 93.62 82 HIS A O 1
ATOM 705 N N . ILE A 1 83 ? -5.492 2.330 -2.054 1.00 94.38 83 ILE A N 1
ATOM 706 C CA . ILE A 1 83 ? -4.305 3.186 -1.955 1.00 94.38 83 ILE A CA 1
ATOM 707 C C . ILE A 1 83 ? -3.069 2.300 -2.108 1.00 94.38 83 ILE A C 1
ATOM 709 O O . ILE A 1 83 ? -2.812 1.435 -1.273 1.00 94.38 83 ILE A O 1
ATOM 713 N N . TYR A 1 84 ? -2.312 2.519 -3.177 1.00 96.00 84 TYR A N 1
ATOM 714 C CA . TYR A 1 84 ? -1.101 1.769 -3.482 1.00 96.00 84 TYR A CA 1
ATOM 715 C C . TYR A 1 84 ? 0.115 2.340 -2.759 1.00 96.00 84 TYR A C 1
ATOM 717 O O . TYR A 1 84 ? 0.797 1.620 -2.031 1.00 96.00 84 TYR A O 1
ATOM 725 N N . CYS A 1 85 ? 0.360 3.637 -2.941 1.00 93.88 85 CYS A N 1
ATOM 726 C CA . CYS A 1 85 ? 1.433 4.368 -2.284 1.00 93.88 85 CYS A CA 1
ATOM 727 C C . CYS A 1 85 ? 1.015 5.814 -2.008 1.00 93.88 85 CYS A C 1
ATOM 729 O O . CYS A 1 85 ? 0.091 6.358 -2.623 1.00 93.88 85 CYS A O 1
ATOM 731 N N . ILE A 1 86 ? 1.703 6.410 -1.043 1.00 90.06 86 ILE A N 1
ATOM 732 C CA . ILE A 1 86 ? 1.624 7.828 -0.719 1.00 90.06 86 ILE A CA 1
ATOM 733 C C . ILE A 1 86 ? 3.046 8.344 -0.905 1.00 90.06 86 ILE A C 1
ATOM 735 O O . ILE A 1 86 ? 3.958 7.880 -0.218 1.00 90.06 86 ILE A O 1
ATOM 739 N N . ASP A 1 87 ? 3.222 9.237 -1.871 1.00 87.62 87 ASP A N 1
ATOM 740 C CA . ASP A 1 87 ? 4.505 9.865 -2.181 1.00 87.62 87 ASP A CA 1
ATOM 741 C C . ASP A 1 87 ? 4.482 11.321 -1.676 1.00 87.62 87 ASP A C 1
ATOM 743 O O . ASP A 1 87 ? 3.479 11.781 -1.130 1.00 87.62 87 ASP A O 1
ATOM 747 N N . GLU A 1 88 ? 5.563 12.083 -1.863 1.00 84.50 88 GLU A N 1
ATOM 748 C CA . GLU A 1 88 ? 5.689 13.458 -1.337 1.00 84.50 88 GLU A CA 1
ATOM 749 C C . GLU A 1 88 ? 4.587 14.414 -1.815 1.00 84.50 88 GLU A C 1
ATOM 751 O O . GLU A 1 88 ? 4.155 15.282 -1.065 1.00 84.50 88 GLU A O 1
ATOM 756 N N . ASN A 1 89 ? 4.115 14.240 -3.053 1.00 85.56 89 ASN A N 1
ATOM 757 C CA . ASN A 1 89 ? 3.200 15.185 -3.702 1.00 85.56 89 ASN A CA 1
ATOM 758 C C . ASN A 1 89 ? 1.818 14.595 -4.003 1.00 85.56 89 ASN A C 1
ATOM 760 O O . ASN A 1 89 ? 0.847 15.331 -4.182 1.00 85.56 89 ASN A O 1
ATOM 764 N N . LEU A 1 90 ? 1.734 13.270 -4.135 1.00 93.06 90 LEU A N 1
ATOM 765 C CA . LEU A 1 90 ? 0.570 12.588 -4.686 1.00 93.06 90 LEU A CA 1
ATOM 766 C C . LEU A 1 90 ? 0.185 11.387 -3.828 1.00 93.06 90 LEU A C 1
ATOM 768 O O . LEU A 1 90 ? 1.030 10.739 -3.209 1.00 93.06 90 LEU A O 1
ATOM 772 N N . VAL A 1 91 ? -1.107 11.075 -3.843 1.00 94.06 91 VAL A N 1
ATOM 773 C CA . VAL A 1 91 ? -1.633 9.780 -3.416 1.00 94.06 91 VAL A CA 1
ATOM 774 C C . VAL A 1 91 ? -1.951 8.973 -4.665 1.00 94.06 91 VAL A C 1
ATOM 776 O O . VAL A 1 91 ? -2.665 9.449 -5.553 1.00 94.06 91 VAL A O 1
ATOM 779 N N . THR A 1 92 ? -1.433 7.751 -4.725 1.00 96.25 92 THR A N 1
ATOM 780 C CA . THR A 1 92 ? -1.613 6.852 -5.863 1.00 96.25 92 THR A CA 1
ATOM 781 C C . THR A 1 92 ? -2.540 5.713 -5.467 1.00 96.25 92 THR A C 1
ATOM 783 O O . THR A 1 92 ? -2.270 4.949 -4.541 1.00 96.25 92 THR A O 1
ATOM 786 N N . PHE A 1 93 ? -3.637 5.580 -6.200 1.00 97.31 93 PHE A N 1
ATOM 787 C CA . PHE A 1 93 ? -4.605 4.501 -6.095 1.00 97.31 93 PHE A CA 1
ATOM 788 C C . PHE A 1 93 ? -4.422 3.519 -7.250 1.00 97.31 93 PHE A C 1
ATOM 790 O O . PHE A 1 93 ? -4.095 3.921 -8.365 1.00 97.31 93 PHE A O 1
ATOM 797 N N . VAL A 1 94 ? -4.705 2.243 -7.012 1.00 97.62 94 VAL A N 1
ATOM 798 C CA . VAL A 1 94 ? -4.782 1.208 -8.050 1.00 97.62 94 VAL A CA 1
ATOM 799 C C . VAL A 1 94 ? -6.184 0.624 -8.116 1.00 97.62 94 VAL A C 1
ATOM 801 O O . VAL A 1 94 ? -6.813 0.384 -7.085 1.00 97.62 94 VAL A O 1
ATOM 804 N N . TYR A 1 95 ? -6.667 0.390 -9.335 1.00 97.69 95 TYR A N 1
ATOM 805 C CA . TYR A 1 95 ? -7.906 -0.338 -9.582 1.00 97.69 95 TYR A CA 1
ATOM 806 C C . TYR A 1 95 ? -7.585 -1.813 -9.765 1.00 97.69 95 TYR A C 1
ATOM 808 O O . TYR A 1 95 ? -6.865 -2.192 -10.696 1.00 97.69 95 TYR A O 1
ATOM 816 N N . LEU A 1 96 ? -8.119 -2.646 -8.883 1.00 97.31 96 LEU A N 1
ATOM 817 C CA . LEU A 1 96 ? -7.850 -4.077 -8.846 1.00 97.31 96 LEU A CA 1
ATOM 818 C C . LEU A 1 96 ? -8.866 -4.866 -9.688 1.00 97.31 96 LEU A C 1
ATOM 820 O O . LEU A 1 96 ? -10.034 -4.488 -9.813 1.00 97.31 96 LEU A O 1
ATOM 824 N N . LYS A 1 97 ? -8.439 -6.017 -10.227 1.00 96.44 97 LYS A N 1
ATOM 825 C CA . LYS A 1 97 ? -9.324 -6.978 -10.932 1.00 96.44 97 LYS A CA 1
ATOM 826 C C . LYS A 1 97 ? -10.485 -7.474 -10.078 1.00 96.44 97 LYS A C 1
ATOM 828 O O . LYS A 1 97 ? -11.496 -7.929 -10.603 1.00 96.44 97 LYS A O 1
ATOM 833 N N . SER A 1 98 ? -10.308 -7.463 -8.767 1.00 95.25 98 SER A N 1
ATOM 834 C CA . SER A 1 98 ? -11.264 -7.937 -7.781 1.00 95.25 98 SER A CA 1
ATOM 835 C C . SER A 1 98 ? -11.451 -6.878 -6.705 1.00 95.25 98 SER A C 1
ATOM 837 O O . SER A 1 98 ? -10.587 -6.024 -6.524 1.00 95.25 98 SER A O 1
ATOM 839 N N . SER A 1 99 ? -12.572 -6.931 -5.988 1.00 92.31 99 SER A N 1
ATOM 840 C CA . SER A 1 99 ? -12.747 -6.072 -4.820 1.00 92.31 99 SER A CA 1
ATOM 841 C C . SER A 1 99 ? -11.688 -6.390 -3.759 1.00 92.31 99 SER A C 1
ATOM 843 O O . SER A 1 99 ? -11.142 -7.498 -3.711 1.00 92.31 99 SER A O 1
ATOM 845 N N . ILE A 1 100 ? -11.356 -5.380 -2.951 1.00 89.88 100 ILE A N 1
ATOM 846 C CA . ILE A 1 100 ? -10.292 -5.448 -1.948 1.00 89.88 100 ILE A CA 1
ATOM 847 C C . ILE A 1 100 ? -10.513 -6.571 -0.923 1.00 89.88 100 ILE A C 1
ATOM 849 O O . ILE A 1 100 ? -9.549 -7.140 -0.420 1.00 89.88 100 ILE A O 1
ATOM 853 N N . ASP A 1 101 ? -11.764 -6.957 -0.673 1.00 89.62 101 ASP A N 1
ATOM 854 C CA . ASP A 1 101 ? -12.152 -8.021 0.256 1.00 89.62 101 ASP A CA 1
ATOM 855 C C . ASP A 1 101 ? -11.517 -9.390 -0.069 1.00 89.62 101 ASP A C 1
ATOM 857 O O . ASP A 1 101 ? -11.152 -10.157 0.829 1.00 89.62 101 ASP A O 1
ATOM 861 N N . LYS A 1 102 ? -11.294 -9.671 -1.358 1.00 93.12 102 LYS A N 1
ATOM 862 C CA . LYS A 1 102 ? -10.610 -10.883 -1.837 1.00 93.12 102 LYS A CA 1
ATOM 863 C C . LYS A 1 102 ? -9.113 -10.903 -1.523 1.00 93.12 102 LYS A C 1
ATOM 865 O O . LYS A 1 102 ? -8.509 -11.976 -1.535 1.00 93.12 102 LYS A O 1
ATOM 870 N N . TYR A 1 103 ? -8.519 -9.756 -1.198 1.00 94.25 103 TYR A N 1
ATOM 871 C CA . TYR A 1 103 ? -7.099 -9.604 -0.870 1.00 94.25 103 TYR A CA 1
ATOM 872 C C . TYR A 1 103 ? -6.823 -9.772 0.637 1.00 94.25 103 TYR A C 1
ATOM 874 O O . TYR A 1 103 ? -5.882 -9.198 1.186 1.00 94.25 103 TYR A O 1
ATOM 882 N N . SER A 1 104 ? -7.654 -10.560 1.328 1.00 95.19 104 SER A N 1
ATOM 883 C CA . SER A 1 104 ? -7.522 -10.821 2.761 1.00 95.19 104 SER A CA 1
ATOM 884 C C . SER A 1 104 ? -6.282 -11.653 3.100 1.00 95.19 104 SER A C 1
ATOM 886 O O . SER A 1 104 ? -5.762 -12.424 2.289 1.00 95.19 104 SER A O 1
ATOM 888 N N . ILE A 1 105 ? -5.852 -11.576 4.359 1.00 96.25 105 ILE A N 1
ATOM 889 C CA . ILE A 1 105 ? -4.656 -12.248 4.877 1.00 96.25 105 ILE A CA 1
ATOM 890 C C . ILE A 1 105 ? -4.713 -13.782 4.787 1.00 96.25 105 ILE A C 1
ATOM 892 O O . ILE A 1 105 ? -3.680 -14.451 4.877 1.00 96.25 105 ILE A O 1
ATOM 896 N N . VAL A 1 106 ? -5.910 -14.361 4.637 1.00 96.31 106 VAL A N 1
ATOM 897 C CA . VAL A 1 106 ? -6.087 -15.810 4.465 1.00 96.31 106 VAL A CA 1
ATOM 898 C C . VAL A 1 106 ? -5.487 -16.261 3.141 1.00 96.31 106 VAL A C 1
ATOM 900 O O . VAL A 1 106 ? -4.689 -17.202 3.134 1.00 96.31 106 VAL A O 1
ATOM 903 N N . HIS A 1 107 ? -5.825 -15.560 2.058 1.00 95.88 107 HIS A N 1
ATOM 904 C CA . HIS A 1 107 ? -5.344 -15.853 0.709 1.00 95.88 107 HIS A CA 1
ATOM 905 C C . HIS A 1 107 ? -3.997 -15.186 0.434 1.00 95.88 107 HIS A C 1
ATOM 907 O O . HIS A 1 107 ? -3.108 -15.803 -0.150 1.00 95.88 107 HIS A O 1
ATOM 913 N N . TYR A 1 108 ? -3.819 -13.962 0.929 1.00 96.50 108 TYR A N 1
ATOM 914 C CA . TYR A 1 108 ? -2.655 -13.131 0.660 1.00 96.50 108 TYR A CA 1
ATOM 915 C C . TYR A 1 108 ? -2.080 -12.583 1.967 1.00 96.50 108 TYR A C 1
ATOM 917 O O . TYR A 1 108 ? -2.420 -11.480 2.392 1.00 96.50 108 TYR A O 1
ATOM 925 N N . PRO A 1 109 ? -1.179 -13.336 2.627 1.00 94.81 109 PRO A N 1
ATOM 926 C CA . PRO A 1 109 ? -0.524 -12.884 3.855 1.00 94.81 109 PRO A CA 1
ATOM 927 C C . PRO A 1 109 ? 0.225 -11.551 3.713 1.00 94.81 109 PRO A C 1
ATOM 929 O O . PRO A 1 109 ? 0.425 -10.863 4.712 1.00 94.81 109 PRO A O 1
ATOM 932 N N . PHE A 1 110 ? 0.622 -11.239 2.478 1.00 93.94 110 PHE A N 1
ATOM 933 C CA . PHE A 1 110 ? 1.353 -10.060 2.037 1.00 93.94 110 PHE A CA 1
ATOM 934 C C . PHE A 1 110 ? 0.567 -9.430 0.883 1.00 93.94 110 PHE A C 1
ATOM 936 O O . PHE A 1 110 ? 0.710 -9.841 -0.269 1.00 93.94 110 PHE A O 1
ATOM 943 N N . MET A 1 111 ? -0.340 -8.504 1.188 1.00 94.94 111 MET A N 1
ATOM 944 C CA . MET A 1 111 ? -1.304 -7.972 0.221 1.00 94.94 111 MET A CA 1
ATOM 945 C C . MET A 1 111 ? -0.659 -7.079 -0.840 1.00 94.94 111 MET A C 1
ATOM 947 O O . MET A 1 111 ? -1.217 -6.920 -1.920 1.00 94.94 111 MET A O 1
ATOM 951 N N . PHE A 1 112 ? 0.518 -6.516 -0.571 1.00 93.62 112 PHE A N 1
ATOM 952 C CA . PHE A 1 112 ? 1.226 -5.673 -1.531 1.00 93.62 112 PHE A CA 1
ATOM 953 C C . PHE A 1 112 ? 1.572 -6.415 -2.830 1.00 93.62 112 PHE A C 1
ATOM 955 O O . PHE A 1 112 ? 1.499 -5.827 -3.909 1.00 93.62 112 PHE A O 1
ATOM 962 N N . VAL A 1 113 ? 1.861 -7.722 -2.748 1.00 95.06 113 VAL A N 1
ATOM 963 C CA . VAL A 1 113 ? 2.153 -8.567 -3.915 1.00 95.06 113 VAL A CA 1
ATOM 964 C C . VAL A 1 113 ? 0.969 -8.598 -4.888 1.00 95.06 113 VAL A C 1
ATOM 966 O O . VAL A 1 113 ? 1.125 -8.145 -6.024 1.00 95.06 113 VAL A O 1
ATOM 969 N N . PRO A 1 114 ? -0.217 -9.101 -4.490 1.00 96.88 114 PRO A N 1
ATOM 970 C CA . PRO A 1 114 ? -1.347 -9.205 -5.397 1.00 96.88 114 PRO A CA 1
ATOM 971 C C . PRO A 1 114 ? -1.908 -7.834 -5.799 1.00 96.88 114 PRO A C 1
ATOM 973 O O . PRO A 1 114 ? -2.354 -7.686 -6.933 1.00 96.88 114 PRO A O 1
ATOM 976 N N . VAL A 1 115 ? -1.824 -6.815 -4.933 1.00 96.25 115 VAL A N 1
ATOM 977 C CA . VAL A 1 115 ? -2.220 -5.437 -5.271 1.00 96.25 115 VAL A CA 1
ATOM 978 C C . VAL A 1 115 ? -1.381 -4.900 -6.437 1.00 96.25 115 VAL A C 1
ATOM 980 O O . VAL A 1 115 ? -1.943 -4.340 -7.377 1.00 96.25 115 VAL A O 1
ATOM 983 N N . HIS A 1 116 ? -0.062 -5.124 -6.433 1.00 97.38 116 HIS A N 1
ATOM 984 C CA . HIS A 1 116 ? 0.794 -4.779 -7.569 1.00 97.38 116 HIS A CA 1
ATOM 985 C C . HIS A 1 116 ? 0.436 -5.611 -8.812 1.00 97.38 116 HIS A C 1
ATOM 987 O O . HIS A 1 116 ? 0.194 -5.051 -9.881 1.00 97.38 116 HIS A O 1
ATOM 993 N N . THR A 1 117 ? 0.355 -6.943 -8.698 1.00 97.12 117 THR A N 1
ATOM 994 C CA . THR A 1 117 ? 0.176 -7.816 -9.876 1.00 97.12 117 THR A CA 1
ATOM 995 C C . THR A 1 117 ? -1.200 -7.705 -10.535 1.00 97.12 117 THR A C 1
ATOM 997 O O . THR A 1 117 ? -1.322 -7.964 -11.738 1.00 97.12 117 THR A O 1
ATOM 1000 N N . ASP A 1 118 ? -2.231 -7.323 -9.780 1.00 97.81 118 ASP A N 1
ATOM 1001 C CA . ASP A 1 118 ? -3.605 -7.200 -10.274 1.00 97.81 118 ASP A CA 1
ATOM 1002 C C . ASP A 1 118 ? -4.032 -5.774 -10.623 1.00 97.81 118 ASP A C 1
ATOM 1004 O O . ASP A 1 118 ? -5.129 -5.605 -11.158 1.00 97.81 118 ASP A O 1
ATOM 1008 N N . ALA A 1 119 ? -3.187 -4.765 -10.400 1.00 98.25 119 ALA A N 1
ATOM 1009 C CA . ALA A 1 119 ? -3.485 -3.382 -10.763 1.00 98.25 119 ALA A CA 1
ATOM 1010 C C . ALA A 1 119 ? -3.735 -3.233 -12.275 1.00 98.25 119 ALA A C 1
ATOM 1012 O O . ALA A 1 119 ? -2.863 -3.530 -13.097 1.00 98.25 119 ALA A O 1
ATOM 1013 N N . ILE A 1 120 ? -4.928 -2.781 -12.666 1.00 98.31 120 ILE A N 1
ATOM 1014 C CA . ILE A 1 120 ? -5.331 -2.563 -14.069 1.00 98.31 120 ILE A CA 1
ATOM 1015 C C . ILE A 1 120 ? -5.205 -1.087 -14.456 1.00 98.31 120 ILE A C 1
ATOM 1017 O O . ILE A 1 120 ? -4.827 -0.751 -15.582 1.00 98.31 120 ILE A O 1
ATOM 1021 N N . GLN A 1 121 ? -5.542 -0.202 -13.524 1.00 98.38 121 GLN A N 1
ATOM 1022 C CA . GLN A 1 121 ? -5.498 1.244 -13.697 1.00 98.38 121 GLN A CA 1
ATOM 1023 C C . GLN A 1 121 ? -4.877 1.885 -12.466 1.00 98.38 121 GLN A C 1
ATOM 1025 O O . GLN A 1 121 ? -4.912 1.312 -11.377 1.00 98.38 121 GLN A O 1
ATOM 1030 N N . VAL A 1 122 ? -4.335 3.079 -12.660 1.00 98.19 122 VAL A N 1
ATOM 1031 C CA . VAL A 1 122 ? -3.778 3.921 -11.612 1.00 98.19 122 VAL A CA 1
ATOM 1032 C C . VAL A 1 122 ? -4.517 5.250 -11.609 1.00 98.19 122 VAL A C 1
ATOM 1034 O O . VAL A 1 122 ? -4.726 5.846 -12.665 1.00 98.19 122 VAL A O 1
ATOM 1037 N N . ALA A 1 123 ? -4.901 5.714 -10.430 1.00 98.06 123 ALA A N 1
ATOM 1038 C CA . ALA A 1 123 ? -5.460 7.037 -10.210 1.00 98.06 123 ALA A CA 1
ATOM 1039 C C . ALA A 1 123 ? -4.521 7.842 -9.312 1.00 98.06 123 ALA A C 1
ATOM 1041 O O . ALA A 1 123 ? -4.029 7.330 -8.312 1.00 98.06 123 ALA A O 1
ATOM 1042 N N . GLN A 1 124 ? -4.263 9.093 -9.674 1.00 97.44 124 GLN A N 1
ATOM 1043 C CA . GLN A 1 124 ? -3.363 9.977 -8.935 1.00 97.44 124 GLN A CA 1
ATOM 1044 C C . GLN A 1 124 ? -4.078 11.281 -8.601 1.00 97.44 124 GLN A C 1
ATOM 1046 O O . GLN A 1 124 ? -4.742 11.859 -9.466 1.00 97.44 124 GLN A O 1
ATOM 1051 N N . LEU A 1 125 ? -3.914 11.758 -7.373 1.00 95.81 125 LEU A N 1
ATOM 1052 C CA . LEU A 1 125 ? -4.406 13.062 -6.932 1.00 95.81 125 LEU A CA 1
ATOM 1053 C C . LEU A 1 125 ? -3.467 13.690 -5.907 1.00 95.81 125 LEU A C 1
ATOM 1055 O O . LEU A 1 125 ? -2.652 12.999 -5.296 1.00 95.81 125 LEU A O 1
ATOM 1059 N N . SER A 1 126 ? -3.586 15.006 -5.741 1.00 94.31 126 SER A N 1
ATOM 1060 C CA . SER A 1 126 ? -2.854 15.756 -4.720 1.00 94.31 126 SER A CA 1
ATOM 1061 C C . SER A 1 126 ? -3.252 15.306 -3.309 1.00 94.31 126 SER A C 1
ATOM 1063 O O . SER A 1 126 ? -4.347 14.775 -3.096 1.00 94.31 126 SER A O 1
ATOM 1065 N N . HIS A 1 127 ? -2.381 15.537 -2.322 1.00 90.25 127 HIS A N 1
ATOM 1066 C CA . HIS A 1 127 ? -2.724 15.284 -0.916 1.00 90.25 127 HIS A CA 1
ATOM 1067 C C . HIS A 1 127 ? -3.930 16.107 -0.459 1.00 90.25 127 HIS A C 1
ATOM 1069 O O . HIS A 1 127 ? -4.785 15.576 0.244 1.00 90.25 127 HIS A O 1
ATOM 1075 N N . ASP A 1 128 ? -4.032 17.366 -0.883 1.00 90.75 128 ASP A N 1
ATOM 1076 C CA . ASP A 1 128 ? -5.136 18.250 -0.497 1.00 90.75 128 ASP A CA 1
ATOM 1077 C C . ASP A 1 128 ? -6.479 17.731 -1.013 1.00 90.75 128 ASP A C 1
ATOM 1079 O O . ASP A 1 128 ? -7.473 17.706 -0.284 1.00 90.75 128 ASP A O 1
ATOM 1083 N N . ASP A 1 129 ? -6.513 17.267 -2.262 1.00 92.94 129 ASP A N 1
ATOM 1084 C CA . ASP A 1 129 ? -7.723 16.684 -2.838 1.00 92.94 129 ASP A CA 1
ATOM 1085 C C . ASP A 1 129 ? -8.034 15.315 -2.226 1.00 92.94 129 ASP A C 1
ATOM 1087 O O . ASP A 1 129 ? -9.206 14.982 -2.037 1.00 92.94 129 ASP A O 1
ATOM 1091 N N . PHE A 1 130 ? -7.011 14.549 -1.834 1.00 91.38 130 PHE A N 1
ATOM 1092 C CA . PHE A 1 130 ? -7.201 13.317 -1.073 1.00 91.38 130 PHE A CA 1
ATOM 1093 C C . PHE A 1 130 ? -7.804 13.578 0.312 1.00 91.38 130 PHE A C 1
ATOM 1095 O O . PHE A 1 130 ? -8.718 12.857 0.698 1.00 91.38 130 PHE A O 1
ATOM 1102 N N . ILE A 1 131 ? -7.367 14.613 1.037 1.00 87.62 131 ILE A N 1
ATOM 1103 C CA . ILE A 1 131 ? -7.954 14.991 2.335 1.00 87.62 131 ILE A CA 1
ATOM 1104 C C . ILE A 1 131 ? -9.416 15.411 2.154 1.00 87.62 131 ILE A C 1
ATOM 1106 O O . ILE A 1 131 ? -10.287 14.954 2.892 1.00 87.62 131 ILE A O 1
ATOM 1110 N N . LYS A 1 132 ? -9.722 16.225 1.136 1.00 89.56 132 LYS A N 1
ATOM 1111 C CA . LYS A 1 132 ? -11.114 16.594 0.826 1.00 89.56 132 LYS A CA 1
ATOM 1112 C C . LYS A 1 132 ? -11.964 15.355 0.545 1.00 89.56 132 LYS A C 1
ATOM 1114 O O . LYS A 1 132 ? -13.050 15.229 1.105 1.00 89.56 132 LYS A O 1
ATOM 1119 N N . LEU A 1 133 ? -11.460 14.428 -0.273 1.00 88.00 133 LEU A N 1
ATOM 1120 C CA . LEU A 1 133 ? -12.133 13.163 -0.571 1.00 88.00 133 LEU A CA 1
ATOM 1121 C C . LEU A 1 133 ? -12.315 12.310 0.696 1.00 88.00 133 LEU A C 1
ATOM 1123 O O . LEU A 1 133 ? -13.412 11.817 0.950 1.00 88.00 133 LEU A O 1
ATOM 1127 N N . ALA A 1 134 ? -11.282 12.191 1.529 1.00 84.19 134 ALA A N 1
ATOM 1128 C CA . ALA A 1 134 ? -11.321 11.490 2.810 1.00 84.19 134 ALA A CA 1
ATOM 1129 C C . ALA A 1 134 ? -12.427 12.032 3.727 1.00 84.19 134 ALA A C 1
ATOM 1131 O O . ALA A 1 134 ? -13.232 11.253 4.235 1.00 84.19 134 ALA A O 1
ATOM 1132 N N . ASN A 1 135 ? -12.541 13.356 3.846 1.00 84.50 135 ASN A N 1
ATOM 1133 C CA . ASN A 1 135 ? -13.569 14.013 4.656 1.00 84.50 135 ASN A CA 1
ATOM 1134 C C . ASN A 1 135 ? -14.992 13.710 4.156 1.00 84.50 135 ASN A C 1
ATOM 1136 O O . ASN A 1 135 ? -15.919 13.605 4.959 1.00 84.50 135 ASN A O 1
ATOM 1140 N N . THR A 1 136 ? -15.188 13.499 2.847 1.00 85.00 136 THR A N 1
ATOM 1141 C CA . THR A 1 136 ? -16.493 13.035 2.333 1.00 85.00 136 THR A CA 1
ATOM 1142 C C . THR A 1 136 ? -16.817 11.600 2.760 1.00 85.00 136 THR A C 1
ATOM 1144 O O . THR A 1 136 ? -17.985 11.261 2.958 1.00 85.00 136 THR A O 1
ATOM 1147 N N . PHE A 1 137 ? -15.802 10.752 2.957 1.00 76.25 137 PHE A N 1
ATOM 1148 C CA . PHE A 1 137 ? -15.987 9.402 3.487 1.00 76.25 137 PHE A CA 1
ATOM 1149 C C . PHE A 1 137 ? -16.197 9.385 5.001 1.00 76.25 137 PHE A C 1
ATOM 1151 O O . PHE A 1 137 ? -16.920 8.518 5.484 1.00 76.25 137 PHE A O 1
ATOM 1158 N N . GLU A 1 138 ? -15.638 10.334 5.753 1.00 70.69 138 GLU A N 1
ATOM 1159 C CA . GLU A 1 138 ? -15.869 10.458 7.204 1.00 70.69 138 GLU A CA 1
ATOM 1160 C C . GLU A 1 138 ? -17.329 10.729 7.565 1.00 70.69 138 GLU A C 1
ATOM 1162 O O . GLU A 1 138 ? -17.802 10.279 8.607 1.00 70.69 138 GLU A O 1
ATOM 1167 N N . GLN A 1 139 ? -18.070 11.403 6.682 1.00 72.88 139 GLN A N 1
ATOM 1168 C CA . GLN A 1 139 ? -19.515 11.586 6.844 1.00 72.88 139 GLN A CA 1
ATOM 1169 C C . 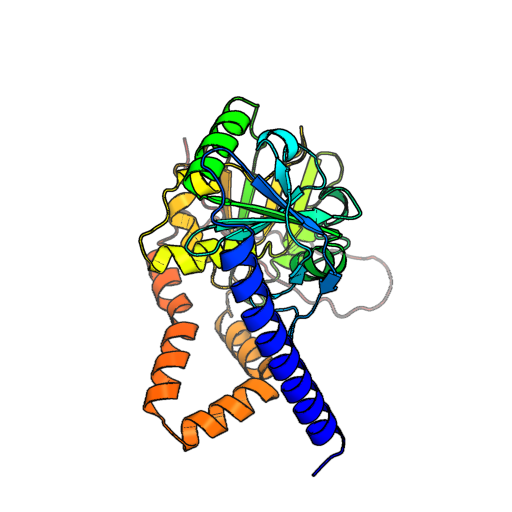GLN A 1 139 ? -20.279 10.249 6.806 1.00 72.88 139 GLN A C 1
ATOM 1171 O O . GLN A 1 139 ? -21.406 10.160 7.297 1.00 72.88 139 GLN A O 1
ATOM 1176 N N . LYS A 1 140 ? -19.675 9.189 6.249 1.00 73.62 140 LYS A N 1
ATOM 1177 C CA . LYS A 1 140 ? -20.198 7.820 6.292 1.00 73.62 140 LYS A CA 1
ATOM 1178 C C . LYS A 1 140 ? -19.715 7.131 7.579 1.00 73.62 140 LYS A C 1
ATOM 1180 O O . LYS A 1 140 ? -18.615 7.376 8.065 1.00 73.62 140 LYS A O 1
ATOM 1185 N N . SER A 1 141 ? -20.524 6.217 8.124 1.00 75.25 141 SER A N 1
ATOM 1186 C CA . SER A 1 141 ? -20.145 5.432 9.309 1.00 75.25 141 SER A CA 1
ATOM 1187 C C . SER A 1 141 ? -18.840 4.664 9.056 1.00 75.25 141 SER A C 1
ATOM 1189 O O . SER A 1 141 ? -18.803 3.751 8.230 1.00 75.25 141 SER A O 1
ATOM 1191 N N . GLN A 1 142 ? -17.776 5.052 9.763 1.00 74.31 142 GLN A N 1
ATOM 1192 C CA . GLN A 1 142 ? -16.480 4.381 9.714 1.00 74.31 142 GLN A CA 1
ATOM 1193 C C . GLN A 1 142 ? -16.571 3.019 10.411 1.00 74.31 142 GLN A C 1
ATOM 1195 O O . GLN A 1 142 ? -17.188 2.919 11.481 1.00 74.31 142 GLN A O 1
ATOM 1200 N N . PRO A 1 143 ? -15.962 1.958 9.858 1.00 82.38 143 PRO A N 1
ATOM 1201 C CA . PRO A 1 143 ? -15.934 0.672 10.538 1.00 82.38 143 PRO A CA 1
ATOM 1202 C C . PRO A 1 143 ? -15.108 0.756 11.823 1.00 82.38 143 PRO A C 1
ATOM 1204 O O . PRO A 1 143 ? -14.290 1.651 12.042 1.00 82.38 143 PRO A O 1
ATOM 1207 N N . LYS A 1 144 ? -15.263 -0.267 12.656 1.00 90.12 144 LYS A N 1
ATOM 1208 C CA . LYS A 1 144 ? -14.313 -0.510 13.738 1.00 90.12 144 LYS A CA 1
ATOM 1209 C C . LYS A 1 144 ? -13.027 -1.041 13.120 1.00 90.12 144 LYS A C 1
ATOM 1211 O O . LYS A 1 144 ? -13.053 -2.094 12.484 1.00 90.12 144 LYS A O 1
ATOM 1216 N N . THR A 1 145 ? -11.921 -0.348 13.342 1.00 90.56 145 THR A N 1
ATOM 1217 C CA . THR A 1 145 ? -10.620 -0.727 12.790 1.00 90.56 145 THR A CA 1
ATOM 1218 C C . THR A 1 145 ? -9.675 -1.134 13.913 1.00 90.56 145 THR A C 1
ATOM 1220 O O . THR A 1 145 ? -9.678 -0.551 14.994 1.00 90.56 145 THR A O 1
ATOM 1223 N N . VAL A 1 146 ? -8.856 -2.152 13.673 1.00 92.75 146 VAL A N 1
ATOM 1224 C CA . VAL A 1 146 ? -7.760 -2.565 14.546 1.00 92.75 146 VAL A CA 1
ATOM 1225 C C . VAL A 1 146 ? -6.459 -2.426 13.769 1.00 92.75 146 VAL A C 1
ATOM 1227 O O . VAL A 1 146 ? -6.202 -3.213 12.858 1.00 92.75 146 VAL A O 1
ATOM 1230 N N . LEU A 1 147 ? -5.624 -1.455 14.134 1.00 92.38 147 LEU A N 1
ATOM 1231 C CA . LEU A 1 147 ? -4.247 -1.395 13.661 1.00 92.38 147 LEU A CA 1
ATOM 1232 C C . LEU A 1 147 ? -3.401 -2.368 14.480 1.00 92.38 147 LEU A C 1
ATOM 1234 O O . LEU A 1 147 ? -3.314 -2.285 15.706 1.00 92.38 147 LEU A O 1
ATOM 1238 N N . PHE A 1 148 ? -2.771 -3.300 13.789 1.00 91.31 148 PHE A N 1
ATOM 1239 C CA . PHE A 1 148 ? -1.973 -4.365 14.363 1.00 91.31 148 PHE A CA 1
ATOM 1240 C C . PHE A 1 148 ? -0.518 -4.129 13.968 1.00 91.31 148 PHE A C 1
ATOM 1242 O O . PHE A 1 148 ? -0.120 -4.472 12.854 1.00 91.31 148 PHE A O 1
ATOM 1249 N N . THR A 1 149 ? 0.280 -3.575 14.884 1.00 92.19 149 THR A N 1
ATOM 1250 C CA . THR A 1 149 ? 1.721 -3.381 14.664 1.00 92.19 149 THR A CA 1
ATOM 1251 C C . THR A 1 149 ? 2.546 -4.441 15.374 1.00 92.19 149 THR A C 1
ATOM 1253 O O . THR A 1 149 ? 2.106 -5.066 16.347 1.00 92.19 149 THR A O 1
ATOM 1256 N N . ASN A 1 150 ? 3.746 -4.716 14.863 1.00 91.88 150 ASN A N 1
ATOM 1257 C CA . ASN A 1 150 ? 4.529 -5.835 15.366 1.00 91.88 150 ASN A CA 1
ATOM 1258 C C . ASN A 1 150 ? 6.039 -5.711 15.169 1.00 91.88 150 ASN A C 1
ATOM 1260 O O . ASN A 1 150 ? 6.516 -5.038 14.262 1.00 91.88 150 ASN A O 1
ATOM 1264 N N . THR A 1 151 ? 6.793 -6.467 15.968 1.00 86.31 151 THR A N 1
ATOM 1265 C CA . THR A 1 151 ? 8.196 -6.781 15.657 1.00 86.31 151 THR A CA 1
ATOM 1266 C C . THR A 1 151 ? 8.275 -7.856 14.575 1.00 86.31 151 THR A C 1
ATOM 1268 O O . THR A 1 151 ? 7.335 -8.643 14.396 1.00 86.31 151 THR A O 1
ATOM 1271 N N . ALA A 1 152 ? 9.408 -7.961 13.881 1.00 83.00 152 ALA A N 1
ATOM 1272 C CA . ALA A 1 152 ? 9.638 -9.056 12.943 1.00 83.00 152 ALA A CA 1
ATOM 1273 C C . ALA A 1 152 ? 9.460 -10.428 13.631 1.00 83.00 152 ALA A C 1
ATOM 1275 O O . ALA A 1 152 ? 9.735 -10.592 14.823 1.00 83.00 152 ALA A O 1
ATOM 1276 N N . ARG A 1 153 ? 8.962 -11.418 12.874 1.00 83.31 153 ARG A N 1
ATOM 1277 C CA . ARG A 1 153 ? 8.851 -12.850 13.248 1.00 83.31 153 ARG A CA 1
ATOM 1278 C C . ARG A 1 153 ? 8.186 -13.155 14.608 1.00 83.31 153 ARG A C 1
ATOM 1280 O O . ARG A 1 153 ? 8.465 -14.193 15.215 1.00 83.31 153 ARG A O 1
ATOM 1287 N N . CYS A 1 154 ? 7.256 -12.318 15.069 1.00 87.56 154 CYS A N 1
ATOM 1288 C CA . CYS A 1 154 ? 6.533 -12.554 16.325 1.00 87.56 154 CYS A CA 1
ATOM 1289 C C . CYS A 1 154 ? 5.273 -13.429 16.192 1.00 87.56 154 CYS A C 1
ATOM 1291 O O . CYS A 1 154 ? 4.676 -13.780 17.204 1.00 87.56 154 CYS A O 1
ATOM 1293 N N . GLY A 1 155 ? 4.883 -13.808 14.969 1.00 91.44 155 GLY A N 1
ATOM 1294 C CA . GLY A 1 155 ? 3.638 -14.538 14.702 1.00 91.44 155 GLY A CA 1
ATOM 1295 C C . GLY A 1 155 ? 2.429 -13.643 14.415 1.00 91.44 155 GLY A C 1
ATOM 1296 O O . GLY A 1 155 ? 1.303 -14.129 14.444 1.00 91.44 155 GLY A O 1
ATOM 1297 N N . SER A 1 156 ? 2.652 -12.365 14.095 1.00 93.19 156 SER A N 1
ATOM 1298 C CA . SER A 1 156 ? 1.604 -11.402 13.726 1.00 93.19 156 SER A CA 1
ATOM 1299 C C . SER A 1 156 ? 0.727 -11.882 12.574 1.00 93.19 156 SER A C 1
ATOM 1301 O O . SER A 1 156 ? -0.493 -11.827 12.678 1.00 93.19 156 SER A O 1
ATOM 1303 N N . THR A 1 157 ? 1.317 -12.454 11.522 1.00 94.69 157 THR A N 1
ATOM 1304 C CA . THR A 1 157 ? 0.565 -13.031 10.397 1.00 94.69 157 THR A CA 1
ATOM 1305 C C . THR A 1 157 ? -0.354 -14.176 10.832 1.00 94.69 157 THR A C 1
ATOM 1307 O O . THR A 1 157 ? -1.486 -14.264 10.367 1.00 94.69 157 THR A O 1
ATOM 1310 N N . LEU A 1 158 ? 0.102 -15.047 11.742 1.00 95.44 158 LEU A N 1
ATOM 1311 C CA . LEU A 1 158 ? -0.723 -16.142 12.262 1.00 95.44 158 LEU A CA 1
ATOM 1312 C C . LEU A 1 158 ? -1.891 -15.593 13.087 1.00 95.44 158 LEU A C 1
ATOM 1314 O O . LEU A 1 158 ? -3.030 -15.996 12.876 1.00 95.44 158 LEU A O 1
ATOM 1318 N N . MET A 1 159 ? -1.618 -14.643 13.983 1.00 95.25 159 MET A N 1
ATOM 1319 C CA . MET A 1 159 ? -2.655 -14.012 14.796 1.00 95.25 159 MET A CA 1
ATOM 1320 C C . MET A 1 159 ? -3.691 -13.288 13.926 1.00 95.25 159 MET A C 1
ATOM 1322 O O . MET A 1 159 ? -4.887 -13.458 14.132 1.00 95.25 159 MET A O 1
ATOM 1326 N N . ALA A 1 160 ? -3.258 -12.533 12.917 1.00 95.81 160 ALA A N 1
ATOM 1327 C CA . ALA A 1 160 ? -4.166 -11.856 11.997 1.00 95.81 160 ALA A CA 1
ATOM 1328 C C . ALA A 1 160 ? -4.997 -12.852 11.160 1.00 95.81 160 ALA A C 1
ATOM 1330 O O . ALA A 1 160 ? -6.188 -12.627 10.969 1.00 95.81 160 ALA A O 1
ATOM 1331 N N . LYS A 1 161 ? -4.445 -14.012 10.767 1.00 96.56 161 LYS A N 1
ATOM 1332 C CA . LYS A 1 161 ? -5.242 -15.111 10.183 1.00 96.56 161 LYS A CA 1
ATOM 1333 C C . LYS A 1 161 ? -6.293 -15.664 11.152 1.00 96.56 161 LYS A C 1
ATOM 1335 O O . LYS A 1 161 ? -7.405 -15.943 10.728 1.00 96.56 161 LYS A O 1
ATOM 1340 N N . MET A 1 162 ? -5.976 -15.797 12.442 1.00 96.50 162 MET A N 1
ATOM 1341 C CA . MET A 1 162 ? -6.940 -16.238 13.467 1.00 96.50 162 MET A CA 1
ATOM 1342 C C . MET A 1 162 ? -8.033 -15.194 13.754 1.00 96.50 162 MET A C 1
ATOM 1344 O O . MET A 1 162 ? -9.145 -15.550 14.158 1.00 96.50 162 MET A O 1
ATOM 1348 N N . LEU A 1 163 ? -7.709 -13.909 13.584 1.00 95.88 163 LEU A N 1
ATOM 1349 C CA . LEU A 1 163 ? -8.650 -12.797 13.708 1.00 95.88 163 LEU A CA 1
ATOM 1350 C C . LEU A 1 163 ? -9.543 -12.638 12.477 1.00 95.88 163 LEU A C 1
ATOM 1352 O O . LEU A 1 163 ? -10.603 -12.031 12.599 1.00 95.88 163 LEU A O 1
ATOM 1356 N N . HIS A 1 164 ? -9.160 -13.185 11.324 1.00 95.88 164 HIS A N 1
ATOM 1357 C CA . HIS A 1 164 ? -9.987 -13.152 10.126 1.00 95.88 164 HIS A CA 1
ATOM 1358 C C . HIS A 1 164 ? -11.198 -14.075 10.288 1.00 95.88 164 HIS A C 1
ATOM 1360 O O . HIS A 1 164 ? -11.056 -15.287 10.466 1.00 95.88 164 HIS A O 1
ATOM 1366 N N . ARG A 1 165 ? -12.401 -13.501 10.245 1.00 95.94 165 ARG A N 1
ATOM 1367 C CA . ARG A 1 165 ? -13.668 -14.223 10.390 1.00 95.94 165 ARG A CA 1
ATOM 1368 C C . ARG A 1 165 ? -14.676 -13.625 9.407 1.00 95.94 165 ARG A C 1
ATOM 1370 O O . ARG A 1 165 ? -15.243 -12.583 9.731 1.00 95.94 165 ARG A O 1
ATOM 1377 N N . PRO A 1 166 ? -14.921 -14.259 8.247 1.00 92.56 166 PRO A N 1
ATOM 1378 C CA . PRO A 1 166 ? -15.868 -13.752 7.252 1.00 92.56 166 PRO A CA 1
ATOM 1379 C C . PRO A 1 166 ? -17.218 -13.363 7.875 1.00 92.56 166 PRO A C 1
ATOM 1381 O O . PRO A 1 166 ? -17.741 -14.100 8.718 1.00 92.56 166 PRO A O 1
ATOM 1384 N N . GLY A 1 167 ? -17.754 -12.192 7.520 1.00 91.38 167 GLY A N 1
ATOM 1385 C CA . GLY A 1 167 ? -18.988 -11.640 8.092 1.00 91.38 167 GLY A CA 1
ATOM 1386 C C . GLY A 1 167 ? -18.831 -10.977 9.467 1.00 91.38 167 GLY A C 1
ATOM 1387 O O . GLY A 1 167 ? -19.810 -10.475 10.018 1.00 91.38 167 GLY A O 1
ATOM 1388 N N . LYS A 1 168 ? -17.632 -10.994 10.066 1.00 94.38 168 LYS A N 1
ATOM 1389 C CA . LYS A 1 168 ? -17.342 -10.354 11.367 1.00 94.38 168 LYS A CA 1
ATOM 1390 C C . LYS A 1 168 ? -16.107 -9.467 11.317 1.00 94.38 168 LYS A C 1
ATOM 1392 O O . LYS A 1 168 ? -16.116 -8.374 11.883 1.00 94.38 168 LYS A O 1
ATOM 1397 N N . SER A 1 169 ? -15.039 -9.950 10.697 1.00 94.62 169 SER A N 1
ATOM 1398 C CA . SER A 1 169 ? -13.766 -9.254 10.600 1.00 94.62 169 SER A CA 1
ATOM 1399 C C . SER A 1 169 ? -12.995 -9.659 9.353 1.00 94.62 169 SER A C 1
ATOM 1401 O O . SER A 1 169 ? -12.722 -10.842 9.126 1.00 94.62 169 SER A O 1
ATOM 1403 N N . ILE A 1 170 ? -12.538 -8.653 8.617 1.00 94.81 170 ILE A N 1
ATOM 1404 C CA . ILE A 1 170 ? -11.564 -8.816 7.549 1.00 94.81 170 ILE A CA 1
ATOM 1405 C C . ILE A 1 170 ? -10.181 -8.433 8.060 1.00 94.81 170 ILE A C 1
ATOM 1407 O O . ILE A 1 170 ? -10.032 -7.563 8.915 1.00 94.81 170 ILE A O 1
ATOM 1411 N N . CYS A 1 171 ? -9.147 -9.098 7.560 1.00 95.88 171 CYS A N 1
ATOM 1412 C CA . CYS A 1 171 ? -7.779 -8.810 7.960 1.00 95.88 171 CYS A CA 1
ATOM 1413 C C . CYS A 1 171 ? -6.943 -8.637 6.705 1.00 95.88 171 CYS A C 1
ATOM 1415 O O . CYS A 1 171 ? -6.976 -9.507 5.837 1.00 95.88 171 CYS A O 1
ATOM 1417 N N . TYR A 1 172 ? -6.194 -7.546 6.637 1.00 95.69 172 TYR A N 1
ATOM 1418 C CA . TYR A 1 172 ? -5.299 -7.215 5.540 1.00 95.69 172 TYR A CA 1
ATOM 1419 C C . TYR A 1 172 ? -3.859 -7.264 6.041 1.00 95.69 172 TYR A C 1
ATOM 1421 O O . TYR A 1 172 ? -3.546 -6.735 7.110 1.00 95.69 172 TYR A O 1
ATOM 1429 N N . GLY A 1 173 ? -3.003 -7.971 5.307 1.00 94.88 173 GLY A N 1
ATOM 1430 C CA . GLY A 1 173 ? -1.609 -8.173 5.679 1.00 94.88 173 GLY A CA 1
ATOM 1431 C C . GLY A 1 173 ? -0.689 -7.238 4.916 1.00 94.88 173 GLY A C 1
ATOM 1432 O O . GLY A 1 173 ? -0.554 -7.384 3.714 1.00 94.88 173 GLY A O 1
ATOM 1433 N N . GLU A 1 174 ? -0.017 -6.342 5.625 1.00 93.56 174 GLU A N 1
ATOM 1434 C CA . GLU A 1 174 ? 1.064 -5.479 5.135 1.00 93.56 174 GLU A CA 1
ATOM 1435 C C . GLU A 1 174 ? 0.656 -4.559 3.965 1.00 93.56 174 GLU A C 1
ATOM 1437 O O . GLU A 1 174 ? 1.231 -4.639 2.880 1.00 93.56 174 GLU A O 1
ATOM 1442 N N . PRO A 1 175 ? -0.348 -3.678 4.141 1.00 93.12 175 PRO A N 1
ATOM 1443 C CA . PRO A 1 175 ? -0.633 -2.633 3.159 1.00 93.12 175 PRO A CA 1
ATOM 1444 C C . PRO A 1 175 ? 0.541 -1.646 3.082 1.00 93.12 175 PRO A C 1
ATOM 1446 O O . PRO A 1 175 ? 0.764 -0.873 4.012 1.00 93.12 175 PRO A O 1
ATOM 1449 N N . HIS A 1 176 ? 1.266 -1.634 1.960 1.00 92.56 176 HIS A N 1
ATOM 1450 C CA . HIS A 1 176 ? 2.435 -0.762 1.774 1.00 92.56 176 HIS A CA 1
ATOM 1451 C C . HIS A 1 176 ? 2.133 0.727 1.952 1.00 92.56 176 HIS A C 1
ATOM 1453 O O . HIS A 1 176 ? 2.997 1.455 2.421 1.00 92.56 176 HIS A O 1
ATOM 1459 N N . CYS A 1 177 ? 0.908 1.185 1.680 1.00 90.88 177 CYS A N 1
ATOM 1460 C CA . CYS A 1 177 ? 0.531 2.574 1.928 1.00 90.88 177 CYS A CA 1
ATOM 1461 C C . CYS A 1 177 ? 0.705 2.998 3.401 1.00 90.88 177 CYS A C 1
ATOM 1463 O O . CYS A 1 177 ? 1.036 4.156 3.653 1.00 90.88 177 CYS A O 1
ATOM 1465 N N . LEU A 1 178 ? 0.577 2.075 4.367 1.00 90.38 178 LEU A N 1
ATOM 1466 C CA . LEU A 1 178 ? 0.907 2.342 5.773 1.00 90.38 178 LEU A CA 1
ATOM 1467 C C . LEU A 1 178 ? 2.422 2.424 5.998 1.00 90.38 178 LEU A C 1
ATOM 1469 O O . LEU A 1 178 ? 2.887 3.283 6.744 1.00 90.38 178 LEU A O 1
ATOM 1473 N N . THR A 1 179 ? 3.208 1.600 5.307 1.00 89.19 179 THR A N 1
ATOM 1474 C CA . THR A 1 179 ? 4.672 1.686 5.322 1.00 89.19 179 THR A CA 1
ATOM 1475 C C . THR A 1 179 ? 5.160 3.017 4.741 1.00 89.19 179 THR A C 1
ATOM 1477 O O . THR A 1 179 ? 5.989 3.682 5.362 1.00 89.19 179 THR A O 1
ATOM 1480 N N . ASN A 1 180 ? 4.613 3.451 3.596 1.00 88.56 180 ASN A N 1
ATOM 1481 C CA . ASN A 1 180 ? 4.892 4.761 2.992 1.00 88.56 180 ASN A CA 1
ATOM 1482 C C . ASN A 1 180 ? 4.617 5.881 4.004 1.00 88.56 180 ASN A C 1
ATOM 1484 O O . ASN A 1 180 ? 5.474 6.729 4.252 1.00 88.56 180 ASN A O 1
ATOM 1488 N N . LEU A 1 181 ? 3.455 5.824 4.655 1.00 84.38 181 LEU A N 1
ATOM 1489 C CA . LEU A 1 181 ? 3.050 6.777 5.680 1.00 84.38 181 LEU A CA 1
ATOM 1490 C C . LEU A 1 181 ? 4.022 6.801 6.877 1.00 84.38 181 LEU A C 1
ATOM 1492 O O . LEU A 1 181 ? 4.437 7.867 7.327 1.00 84.38 181 LEU A O 1
ATOM 1496 N N . ALA A 1 182 ? 4.431 5.632 7.373 1.00 84.25 182 ALA A N 1
ATOM 1497 C CA . ALA A 1 182 ? 5.358 5.514 8.499 1.00 84.25 182 ALA A CA 1
ATOM 1498 C C . ALA A 1 182 ? 6.756 6.074 8.188 1.00 84.25 182 ALA A C 1
ATOM 1500 O O . ALA A 1 182 ? 7.472 6.501 9.099 1.00 84.25 182 ALA A O 1
ATOM 1501 N N . ILE A 1 183 ? 7.160 6.047 6.916 1.00 81.56 183 ILE A N 1
ATOM 1502 C CA . ILE A 1 183 ? 8.419 6.629 6.442 1.00 81.56 183 ILE A CA 1
ATOM 1503 C C . ILE A 1 183 ? 8.281 8.148 6.314 1.00 81.56 183 ILE A C 1
ATOM 1505 O O . ILE A 1 183 ? 9.154 8.873 6.788 1.00 81.56 183 ILE A O 1
ATOM 1509 N N . MET A 1 184 ? 7.182 8.626 5.728 1.00 75.62 184 MET A N 1
ATOM 1510 C CA . MET A 1 184 ? 6.910 10.053 5.534 1.00 75.62 184 MET A CA 1
ATOM 1511 C C . MET A 1 184 ? 6.728 10.833 6.842 1.00 75.62 184 MET A C 1
ATOM 1513 O O . MET A 1 184 ? 7.004 12.026 6.869 1.00 75.62 184 MET A O 1
ATOM 1517 N N . ASP A 1 185 ? 6.306 10.192 7.934 1.00 69.25 185 ASP A N 1
ATOM 1518 C CA . ASP A 1 185 ? 6.215 10.835 9.255 1.00 69.25 185 ASP A CA 1
ATOM 1519 C C . ASP A 1 185 ? 7.568 11.417 9.708 1.00 69.25 185 ASP A C 1
ATOM 1521 O O . ASP A 1 185 ? 7.639 12.519 10.249 1.00 69.25 185 ASP A O 1
ATOM 1525 N N . ASN A 1 186 ? 8.677 10.745 9.384 1.00 58.12 186 ASN A N 1
ATOM 1526 C CA . ASN A 1 186 ? 10.009 11.290 9.659 1.00 58.12 186 ASN A CA 1
ATOM 1527 C C . ASN A 1 186 ? 10.294 12.607 8.912 1.00 58.12 186 ASN A C 1
ATOM 1529 O O . ASN A 1 186 ? 11.264 13.280 9.245 1.00 58.12 186 ASN A O 1
ATOM 1533 N N . ALA A 1 187 ? 9.486 12.953 7.908 1.00 52.59 187 ALA A N 1
ATOM 1534 C CA . ALA A 1 187 ? 9.586 14.185 7.138 1.00 52.59 187 ALA A CA 1
ATOM 1535 C C . ALA A 1 187 ? 8.596 15.277 7.603 1.00 52.59 187 ALA A C 1
ATOM 1537 O O . ALA A 1 187 ? 8.395 16.241 6.872 1.00 52.59 187 ALA A O 1
ATOM 1538 N N . GLU A 1 188 ? 7.953 15.125 8.774 1.00 56.06 188 GLU 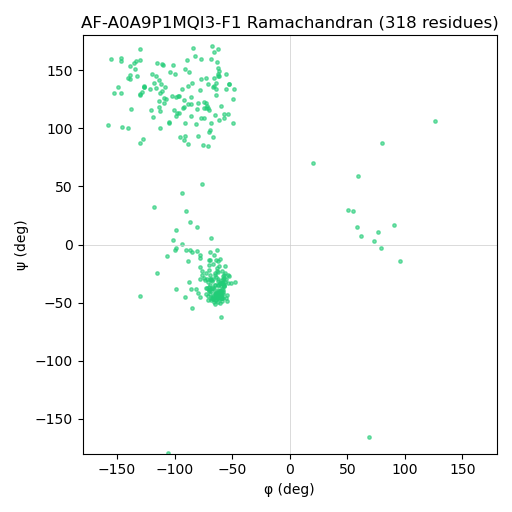A N 1
ATOM 1539 C CA . GLU A 1 188 ? 7.059 16.121 9.411 1.00 56.06 188 GLU A CA 1
ATOM 1540 C C . GLU A 1 188 ? 5.835 16.557 8.573 1.00 56.06 188 GLU A C 1
ATOM 1542 O O . GLU A 1 188 ? 5.155 17.529 8.890 1.00 56.06 188 GLU A O 1
ATOM 1547 N N . SER A 1 189 ? 5.504 15.818 7.514 1.00 54.62 189 SER A N 1
ATOM 1548 C CA . SER A 1 189 ? 4.532 16.242 6.492 1.00 54.62 189 SER A CA 1
ATOM 1549 C C . SER A 1 189 ? 3.138 15.615 6.630 1.00 54.62 189 SER A C 1
ATOM 1551 O O . SER A 1 189 ? 2.265 15.841 5.789 1.00 54.62 189 SER A O 1
ATOM 1553 N N . LEU A 1 190 ? 2.893 14.817 7.674 1.00 55.16 190 LEU A N 1
ATOM 1554 C CA . LEU A 1 190 ? 1.655 14.046 7.819 1.00 55.16 190 LEU A CA 1
ATOM 1555 C C . LEU A 1 190 ? 0.779 14.517 8.978 1.00 55.16 190 LEU A C 1
ATOM 1557 O O . LEU A 1 190 ? 1.124 14.341 10.147 1.00 55.16 190 LEU A O 1
ATOM 1561 N N . SER A 1 191 ? -0.409 15.031 8.637 1.00 60.84 191 SER A N 1
ATOM 1562 C CA . SER A 1 191 ? -1.490 15.231 9.600 1.00 60.84 191 SER A CA 1
ATOM 1563 C C . SER A 1 191 ? -2.196 13.895 9.915 1.00 60.84 191 SER A C 1
ATOM 1565 O O . SER A 1 191 ? -2.399 13.082 9.006 1.00 60.84 191 SER A O 1
ATOM 1567 N N . PRO A 1 192 ? -2.618 13.655 11.174 1.00 57.03 192 PRO A N 1
ATOM 1568 C CA . PRO A 1 192 ? -3.382 12.463 11.580 1.00 57.03 192 PRO A CA 1
ATOM 1569 C C . PRO A 1 192 ? -4.655 12.224 10.747 1.00 57.03 192 PRO A C 1
ATOM 1571 O O . PRO A 1 192 ? -5.104 11.091 10.578 1.00 57.03 192 PRO A O 1
ATOM 1574 N N . GLU A 1 193 ? -5.221 13.295 10.188 1.00 59.16 193 GLU A N 1
ATOM 1575 C CA . GLU A 1 193 ? -6.398 13.284 9.311 1.00 59.16 193 GLU A CA 1
ATOM 1576 C C . GLU A 1 193 ? -6.189 12.419 8.058 1.00 59.16 193 GLU A C 1
ATOM 1578 O O . GLU A 1 193 ? -7.118 11.763 7.590 1.00 59.16 193 GLU A O 1
ATOM 1583 N N . ARG A 1 194 ? -4.948 12.313 7.564 1.00 58.94 194 ARG A N 1
ATOM 1584 C CA . ARG A 1 194 ? -4.610 11.547 6.353 1.00 58.94 194 ARG A CA 1
ATOM 1585 C C . ARG A 1 194 ? -4.724 10.025 6.529 1.00 58.94 194 ARG A C 1
ATOM 1587 O O . ARG A 1 194 ? -4.731 9.311 5.530 1.00 58.94 194 ARG A O 1
ATOM 1594 N N . MET A 1 195 ? -4.840 9.509 7.760 1.00 57.66 195 MET A N 1
ATOM 1595 C CA . MET A 1 195 ? -4.983 8.063 8.018 1.00 57.66 195 MET A CA 1
ATOM 1596 C C . MET A 1 195 ? -6.428 7.553 8.004 1.00 57.66 195 MET A C 1
ATOM 1598 O O . MET A 1 195 ? -6.650 6.340 8.003 1.00 57.66 195 MET A O 1
ATOM 1602 N N . LYS A 1 196 ? -7.421 8.447 8.051 1.00 57.38 196 LYS A N 1
ATOM 1603 C CA . LYS A 1 196 ? -8.802 8.085 8.406 1.00 57.38 196 LYS A CA 1
ATOM 1604 C C . LYS A 1 196 ? -9.596 7.405 7.280 1.00 57.38 196 LYS A C 1
ATOM 1606 O O . LYS A 1 196 ? -10.669 6.875 7.541 1.00 57.38 196 LYS A O 1
ATOM 1611 N N . SER A 1 197 ? -9.082 7.362 6.049 1.00 54.38 197 SER A N 1
ATOM 1612 C CA . SER A 1 197 ? -9.873 7.059 4.841 1.00 54.38 197 SER A CA 1
ATOM 1613 C C . SER A 1 197 ? -9.467 5.802 4.067 1.00 54.38 197 SER A C 1
ATOM 1615 O O . SER A 1 197 ? -9.632 5.731 2.846 1.00 54.38 197 SER A O 1
ATOM 1617 N N . VAL A 1 198 ? -8.980 4.759 4.743 1.00 57.47 198 VAL A N 1
ATOM 1618 C CA . VAL A 1 198 ? -8.783 3.468 4.068 1.00 57.47 198 VAL A CA 1
ATOM 1619 C C . VAL A 1 198 ? -10.148 2.824 3.814 1.00 57.47 198 VAL A C 1
ATOM 1621 O O . VAL A 1 198 ? -10.893 2.512 4.746 1.00 57.47 198 VAL A O 1
ATOM 1624 N N . HIS A 1 199 ? -10.479 2.632 2.533 1.00 62.00 199 HIS A N 1
ATOM 1625 C CA . HIS A 1 199 ? -11.683 1.931 2.094 1.00 62.00 199 HIS A CA 1
ATOM 1626 C C . HIS A 1 199 ? -11.822 0.596 2.823 1.00 62.00 199 HIS A C 1
ATOM 1628 O O . HIS A 1 199 ? -10.918 -0.241 2.832 1.00 62.00 199 HIS A O 1
ATOM 1634 N N . THR A 1 200 ? -12.970 0.414 3.454 1.00 63.66 200 THR A N 1
ATOM 1635 C CA . THR A 1 200 ? -13.203 -0.686 4.374 1.00 63.66 200 THR A CA 1
ATOM 1636 C C . THR A 1 200 ? -14.598 -1.263 4.175 1.00 63.66 200 THR A C 1
ATOM 1638 O O . THR A 1 200 ? -15.531 -0.533 3.830 1.00 63.66 200 THR A O 1
ATOM 1641 N N . PRO A 1 201 ? -14.759 -2.585 4.351 1.00 67.25 201 PRO A N 1
ATOM 1642 C CA . PRO A 1 201 ? -16.050 -3.223 4.168 1.00 67.25 201 PRO A CA 1
ATOM 1643 C C . PRO A 1 201 ? -17.062 -2.717 5.197 1.00 67.25 201 PRO A C 1
ATOM 1645 O O . PRO A 1 201 ? -16.759 -2.544 6.379 1.00 67.25 201 PRO A O 1
ATOM 1648 N N . LYS A 1 202 ? -18.295 -2.496 4.733 1.00 73.31 202 LYS A N 1
ATOM 1649 C CA . LYS A 1 202 ? -19.412 -2.103 5.594 1.00 73.31 202 LYS A CA 1
ATOM 1650 C C . LYS A 1 202 ? -19.747 -3.261 6.540 1.00 73.31 202 LYS A C 1
ATOM 1652 O O . LYS A 1 202 ? -19.869 -4.397 6.099 1.00 73.31 202 LYS A O 1
ATOM 1657 N N . ASN A 1 203 ? -19.954 -2.948 7.819 1.00 85.19 203 ASN A N 1
ATOM 1658 C CA . ASN A 1 203 ? -20.414 -3.860 8.882 1.00 85.19 203 ASN A CA 1
ATOM 1659 C C . ASN A 1 203 ? -19.411 -4.901 9.414 1.00 85.19 203 ASN A C 1
ATOM 1661 O O . ASN A 1 203 ? -19.772 -5.665 10.309 1.00 85.19 203 ASN A O 1
ATOM 1665 N N . GLU A 1 204 ? -18.160 -4.912 8.954 1.00 90.62 204 GLU A N 1
ATOM 1666 C CA . GLU A 1 204 ? -17.117 -5.790 9.500 1.00 90.62 204 GLU A CA 1
ATOM 1667 C C . GLU A 1 204 ? -16.045 -5.000 10.257 1.00 90.62 204 GLU A C 1
ATOM 1669 O O . GLU A 1 204 ? -15.810 -3.818 10.003 1.00 90.62 204 GLU A O 1
ATOM 1674 N N . ILE A 1 205 ? -15.367 -5.660 11.199 1.00 92.69 205 ILE A N 1
ATOM 1675 C CA . ILE A 1 205 ? -14.165 -5.104 11.826 1.00 92.69 205 ILE A CA 1
ATOM 1676 C C . ILE A 1 205 ? -13.012 -5.210 10.824 1.00 92.69 205 ILE A C 1
ATOM 1678 O O . ILE A 1 205 ? -12.656 -6.309 10.401 1.00 92.69 205 ILE A O 1
ATOM 1682 N N . CYS A 1 206 ? -12.388 -4.089 10.479 1.00 93.38 206 CYS A N 1
ATOM 1683 C CA . CYS A 1 206 ? -11.184 -4.094 9.656 1.00 93.38 206 CYS A CA 1
ATOM 1684 C C . CYS A 1 206 ? -9.947 -4.290 10.536 1.00 93.38 206 CYS A C 1
ATOM 1686 O O . CYS A 1 206 ? -9.742 -3.546 11.489 1.00 93.38 206 CYS A O 1
ATOM 1688 N N . VAL A 1 207 ? -9.096 -5.264 10.233 1.00 94.69 207 VAL A N 1
ATOM 1689 C CA . VAL A 1 207 ? -7.805 -5.446 10.909 1.00 94.69 207 VAL A CA 1
ATOM 1690 C C . VAL A 1 207 ? -6.687 -5.180 9.910 1.00 94.69 207 VAL A C 1
ATOM 1692 O O . VAL A 1 207 ? -6.553 -5.896 8.920 1.00 94.69 207 VAL A O 1
ATOM 1695 N N . LEU A 1 208 ? -5.863 -4.175 10.183 1.00 94.62 208 LEU A N 1
ATOM 1696 C CA . LEU A 1 208 ? -4.722 -3.798 9.353 1.00 94.62 208 LEU A CA 1
ATOM 1697 C C . LEU A 1 208 ? -3.445 -4.262 10.045 1.00 94.62 208 LEU A C 1
ATOM 1699 O O . LEU A 1 208 ? -3.031 -3.679 11.044 1.00 94.62 208 LEU A O 1
ATOM 1703 N N . LYS A 1 209 ? -2.833 -5.335 9.543 1.00 95.69 209 LYS A N 1
ATOM 1704 C CA . LYS A 1 209 ? -1.546 -5.827 10.039 1.00 95.69 209 LYS A CA 1
ATOM 1705 C C . LYS A 1 209 ? -0.431 -5.122 9.287 1.00 95.69 209 LYS A C 1
ATOM 1707 O O . LYS A 1 209 ? -0.357 -5.258 8.077 1.00 95.69 209 LYS A O 1
ATOM 1712 N N . THR A 1 210 ? 0.445 -4.412 9.981 1.00 94.00 210 THR A N 1
ATOM 1713 C CA . THR A 1 210 ? 1.545 -3.660 9.359 1.00 94.00 210 THR A CA 1
ATOM 1714 C C . THR A 1 210 ? 2.775 -4.522 9.089 1.00 94.00 210 THR A C 1
ATOM 1716 O O . THR A 1 210 ? 2.887 -5.636 9.615 1.00 94.00 210 THR A O 1
ATOM 1719 N N . THR A 1 211 ? 3.749 -4.022 8.327 1.00 90.88 211 THR A N 1
ATOM 1720 C CA . THR A 1 211 ? 5.092 -4.627 8.326 1.00 90.88 211 THR A CA 1
ATOM 1721 C C . THR A 1 211 ? 5.778 -4.418 9.688 1.00 90.88 211 THR A C 1
ATOM 1723 O O . THR A 1 211 ? 5.253 -3.741 10.587 1.00 90.88 211 THR A O 1
ATOM 1726 N N . SER A 1 212 ? 6.925 -5.070 9.903 1.00 85.50 212 SER A N 1
ATOM 1727 C CA . SER A 1 212 ? 7.775 -4.730 11.051 1.00 85.50 212 SER A CA 1
ATOM 1728 C C . SER A 1 212 ? 8.339 -3.316 10.902 1.00 85.50 212 SER A C 1
ATOM 1730 O O . SER A 1 212 ? 8.626 -2.900 9.792 1.00 85.50 212 SER A O 1
ATOM 1732 N N . GLY A 1 213 ? 8.463 -2.581 12.010 1.00 76.62 213 GLY A N 1
ATOM 1733 C CA . GLY A 1 213 ? 9.001 -1.210 11.999 1.00 76.62 213 GLY A CA 1
ATOM 1734 C C . GLY A 1 213 ? 7.955 -0.101 11.953 1.00 76.62 213 GLY A C 1
ATOM 1735 O O . GLY A 1 213 ? 8.237 1.036 12.323 1.00 76.62 213 GLY A O 1
ATOM 1736 N N . GLU A 1 214 ? 6.704 -0.433 11.641 1.00 84.50 214 GLU A N 1
ATOM 1737 C CA . GLU A 1 214 ? 5.595 0.531 11.575 1.00 84.50 214 GLU A CA 1
ATOM 1738 C C . GLU A 1 214 ? 4.991 0.884 12.950 1.00 84.50 214 GLU A C 1
ATOM 1740 O O . GLU A 1 214 ? 3.931 1.500 13.043 1.00 84.50 214 GLU A O 1
ATOM 1745 N N . ALA A 1 215 ? 5.676 0.567 14.057 1.00 84.62 215 ALA A N 1
ATOM 1746 C CA . ALA A 1 215 ? 5.279 1.031 15.393 1.00 84.62 215 ALA A CA 1
ATOM 1747 C C . ALA A 1 215 ? 5.267 2.572 15.518 1.00 84.62 215 ALA A C 1
ATOM 1749 O O . ALA A 1 215 ? 4.693 3.111 16.460 1.00 84.62 215 ALA A O 1
ATOM 1750 N N . ARG A 1 216 ? 5.847 3.284 14.547 1.00 81.88 216 ARG A N 1
ATOM 1751 C CA . ARG A 1 216 ? 5.781 4.748 14.408 1.00 81.88 216 ARG A CA 1
ATOM 1752 C C . ARG A 1 216 ? 4.358 5.263 14.242 1.00 81.88 216 ARG A C 1
ATOM 1754 O O . ARG A 1 216 ? 4.032 6.318 14.771 1.00 81.88 216 ARG A O 1
ATOM 1761 N N . LEU A 1 217 ? 3.495 4.486 13.586 1.00 84.12 217 LEU A N 1
ATOM 1762 C CA . LEU A 1 217 ? 2.111 4.881 13.326 1.00 84.12 217 LEU A CA 1
ATOM 1763 C C . LEU A 1 217 ? 1.245 4.933 14.593 1.00 84.12 217 LEU A C 1
ATOM 1765 O O . LEU A 1 217 ? 0.152 5.492 14.576 1.00 84.12 217 LEU A O 1
ATOM 1769 N N . VAL A 1 218 ? 1.727 4.370 15.708 1.00 86.94 218 VAL A N 1
ATOM 1770 C CA . VAL A 1 218 ? 0.974 4.265 16.966 1.00 86.94 218 VAL A CA 1
ATOM 1771 C C . VAL A 1 218 ? 0.549 5.631 17.496 1.00 86.94 218 VAL A C 1
ATOM 1773 O O . VAL A 1 218 ? -0.578 5.762 17.957 1.00 86.94 218 VAL A O 1
ATOM 1776 N N . LYS A 1 219 ? 1.400 6.658 17.377 1.00 83.75 219 LYS A N 1
ATOM 1777 C CA . LYS A 1 219 ? 1.091 8.009 17.880 1.00 83.75 219 LYS A CA 1
ATOM 1778 C C . LYS A 1 219 ? -0.121 8.651 17.198 1.00 83.75 219 LYS A C 1
ATOM 1780 O O . LYS A 1 219 ? -0.744 9.529 17.769 1.00 83.75 219 LYS A O 1
ATOM 1785 N N . TYR A 1 220 ? -0.449 8.205 15.989 1.00 81.31 220 TYR A N 1
ATOM 1786 C CA . TYR A 1 220 ? -1.588 8.702 15.229 1.00 81.31 220 TYR A CA 1
ATOM 1787 C C . TYR A 1 220 ? -2.872 7.924 15.510 1.00 81.31 220 TYR A C 1
ATOM 1789 O O . TYR A 1 220 ? -3.920 8.258 14.967 1.00 81.31 220 TYR A O 1
ATOM 1797 N N . CYS A 1 221 ? -2.809 6.856 16.310 1.00 83.81 221 CYS A N 1
ATOM 1798 C CA . CYS A 1 221 ? -3.983 6.041 16.592 1.00 83.81 221 CYS A CA 1
ATOM 1799 C C . CYS A 1 221 ? -4.938 6.699 17.590 1.00 83.81 221 CYS A C 1
ATOM 1801 O O . CYS A 1 221 ? -6.130 6.398 17.555 1.00 83.81 221 CYS A O 1
ATOM 1803 N N . ASP A 1 222 ? -4.422 7.568 18.461 1.00 81.69 222 ASP A N 1
ATOM 1804 C CA . ASP A 1 222 ? -5.180 8.149 19.572 1.00 81.69 222 ASP A CA 1
ATOM 1805 C C . ASP A 1 222 ? -6.288 9.103 19.080 1.00 81.69 222 ASP A C 1
ATOM 1807 O O . ASP A 1 222 ? -7.375 9.133 19.656 1.00 81.69 222 ASP A O 1
ATOM 1811 N N . ASP A 1 223 ? -6.066 9.784 17.950 1.00 79.25 223 ASP A N 1
ATOM 1812 C CA . ASP A 1 223 ? -6.994 10.772 17.375 1.00 79.25 223 ASP A CA 1
ATOM 1813 C C . ASP A 1 223 ? -7.963 10.190 16.328 1.00 79.25 223 ASP A C 1
ATOM 1815 O O . ASP A 1 223 ? -8.769 10.915 15.726 1.00 79.25 223 ASP A O 1
ATOM 1819 N N . VAL A 1 224 ? -7.889 8.882 16.058 1.00 79.19 224 VAL A N 1
ATOM 1820 C CA . VAL A 1 224 ? -8.723 8.236 15.037 1.00 79.19 224 VAL A CA 1
ATOM 1821 C C . VAL A 1 224 ? -9.920 7.549 15.701 1.00 79.19 224 VAL A C 1
ATOM 1823 O O . VAL A 1 224 ? -9.761 6.524 16.375 1.00 79.19 224 VAL A O 1
ATOM 1826 N N . PRO A 1 225 ? -11.152 8.057 15.500 1.00 82.06 225 PRO A N 1
ATOM 1827 C CA . PRO A 1 225 ? -12.334 7.438 16.079 1.00 82.06 225 PRO A CA 1
ATOM 1828 C C . PRO A 1 225 ? -12.503 6.012 15.546 1.00 82.06 225 PRO A C 1
ATOM 1830 O O . PRO A 1 225 ? -12.215 5.717 14.390 1.00 82.06 225 PRO A O 1
ATOM 1833 N N . ASN A 1 226 ? -12.996 5.113 16.401 1.00 86.75 226 ASN A N 1
ATOM 1834 C CA . ASN A 1 226 ? -13.210 3.694 16.088 1.00 86.75 226 ASN A CA 1
ATOM 1835 C C . ASN A 1 226 ? -11.948 2.886 15.733 1.00 86.75 226 ASN A C 1
ATOM 1837 O O . ASN A 1 226 ? -12.077 1.702 15.408 1.00 86.75 226 ASN A O 1
ATOM 1841 N N . LEU A 1 227 ? -10.749 3.462 15.870 1.00 89.25 227 LEU A N 1
ATOM 1842 C CA . LEU A 1 227 ? -9.492 2.734 15.766 1.00 89.25 227 LEU A CA 1
ATOM 1843 C C . LEU A 1 227 ? -9.078 2.173 17.131 1.00 89.25 227 LEU A C 1
ATOM 1845 O O . LEU A 1 227 ? -9.170 2.823 18.174 1.00 89.25 227 LEU A O 1
ATOM 1849 N N . LYS A 1 228 ? -8.627 0.923 17.133 1.00 91.94 228 LYS A N 1
ATOM 1850 C CA . LYS A 1 228 ? -7.934 0.292 18.255 1.00 91.94 228 LYS A CA 1
ATOM 1851 C C . LYS A 1 228 ? -6.554 -0.134 17.805 1.00 91.94 228 LYS A C 1
ATOM 1853 O O . LYS A 1 228 ? -6.374 -0.548 16.666 1.00 91.94 228 LYS A O 1
ATOM 1858 N N . HIS A 1 229 ? -5.590 -0.072 18.710 1.00 92.06 229 HIS A N 1
ATOM 1859 C CA . HIS A 1 229 ? -4.228 -0.492 18.429 1.00 92.06 229 HIS A CA 1
ATOM 1860 C C . HIS A 1 229 ? -3.871 -1.750 19.219 1.00 92.06 229 HIS A C 1
ATOM 1862 O O . HIS A 1 229 ? -4.205 -1.891 20.398 1.00 92.06 229 HIS A O 1
ATOM 1868 N N . MET A 1 230 ? -3.188 -2.680 18.560 1.00 93.44 230 MET A N 1
ATOM 1869 C CA . MET A 1 230 ? -2.615 -3.857 19.195 1.00 93.44 230 MET A CA 1
ATOM 1870 C C . MET A 1 230 ? -1.152 -3.997 18.788 1.00 93.44 230 MET A C 1
ATOM 1872 O O . MET A 1 230 ? -0.830 -3.995 17.599 1.00 93.44 230 MET A O 1
ATOM 1876 N N . PHE A 1 231 ? -0.271 -4.155 19.780 1.00 91.00 231 PHE A N 1
ATOM 1877 C CA . PHE A 1 231 ? 1.155 -4.364 19.555 1.00 91.00 231 PHE A CA 1
ATOM 1878 C C . PHE A 1 231 ? 1.544 -5.808 19.853 1.00 91.00 231 PHE A C 1
ATOM 1880 O O . PHE A 1 231 ? 1.335 -6.318 20.960 1.00 91.00 231 PHE A O 1
ATOM 1887 N N . MET A 1 232 ? 2.162 -6.470 18.878 1.00 89.75 232 MET A N 1
ATOM 1888 C CA . MET A 1 232 ? 2.621 -7.844 19.036 1.00 89.75 232 MET A CA 1
ATOM 1889 C C . MET A 1 232 ? 4.143 -7.942 18.991 1.00 89.75 232 MET A C 1
ATOM 1891 O O . MET A 1 232 ? 4.792 -7.605 18.000 1.00 89.75 232 MET A O 1
ATOM 1895 N N . PHE A 1 233 ? 4.714 -8.513 20.045 1.00 86.25 233 PHE A N 1
ATOM 1896 C CA . PHE A 1 233 ? 6.139 -8.796 20.132 1.00 86.25 233 PHE A CA 1
ATOM 1897 C C . PHE A 1 233 ? 6.368 -10.213 20.653 1.00 86.25 233 PHE A C 1
ATOM 1899 O O . PHE A 1 233 ? 5.519 -10.818 21.308 1.00 86.25 233 PHE A O 1
ATOM 1906 N N . ARG A 1 234 ? 7.546 -10.762 20.361 1.00 82.88 234 ARG A N 1
ATOM 1907 C CA . ARG A 1 234 ? 8.003 -12.032 20.934 1.00 82.88 234 ARG A CA 1
ATOM 1908 C C . ARG A 1 234 ? 9.120 -11.737 21.924 1.00 82.88 234 ARG A C 1
ATOM 1910 O O . ARG A 1 234 ? 10.025 -10.978 21.603 1.00 82.88 234 ARG A O 1
ATOM 1917 N N . LYS A 1 235 ? 9.086 -12.363 23.108 1.00 77.25 235 LYS A N 1
ATOM 1918 C CA . LYS A 1 235 ? 10.075 -12.143 24.186 1.00 77.25 235 LYS A CA 1
ATOM 1919 C C . LYS A 1 235 ? 11.532 -12.266 23.705 1.00 77.25 235 LYS A C 1
ATOM 1921 O O . LYS A 1 235 ? 12.392 -11.537 24.173 1.00 77.25 235 LYS A O 1
ATOM 1926 N N . SER A 1 236 ? 11.800 -13.140 22.737 1.00 70.44 236 SER A N 1
ATOM 1927 C CA . SER A 1 236 ? 13.110 -13.308 22.096 1.00 70.44 236 SER A CA 1
ATOM 1928 C C . SER A 1 236 ? 13.250 -12.479 20.807 1.00 70.44 236 SER A C 1
ATOM 1930 O O . SER A 1 236 ? 13.679 -13.007 19.780 1.00 70.44 236 SER A O 1
ATOM 1932 N N . GLY A 1 237 ? 12.826 -11.212 20.818 1.00 56.50 237 GLY A N 1
ATOM 1933 C CA . GLY A 1 237 ? 12.798 -10.341 19.633 1.00 56.50 237 GLY A CA 1
ATOM 1934 C C . GLY A 1 237 ? 14.145 -10.239 18.907 1.00 56.50 237 GLY A C 1
ATOM 1935 O O . GLY A 1 237 ? 14.168 -10.231 17.682 1.00 56.50 237 GLY A O 1
ATOM 1936 N N . LEU A 1 238 ? 15.264 -10.302 19.640 1.00 55.62 238 LEU A N 1
ATOM 1937 C CA . LEU A 1 238 ? 16.621 -10.323 19.075 1.00 55.62 238 LEU A CA 1
ATOM 1938 C C . LEU A 1 238 ? 16.851 -11.490 18.102 1.00 55.62 238 LEU A C 1
ATOM 1940 O O . LEU A 1 238 ? 17.323 -11.264 16.997 1.00 55.62 238 LEU A O 1
ATOM 1944 N N . LEU A 1 239 ? 16.386 -12.704 18.427 1.00 57.56 239 LEU A N 1
ATOM 1945 C CA . LEU A 1 239 ? 16.459 -13.855 17.510 1.00 57.56 239 LEU A CA 1
ATOM 1946 C C . LEU A 1 239 ? 15.642 -13.641 16.226 1.00 57.56 239 LEU A C 1
ATOM 1948 O O . LEU A 1 239 ? 15.859 -14.311 15.220 1.00 57.56 239 LEU A O 1
ATOM 1952 N N . SER A 1 240 ? 14.647 -12.755 16.268 1.00 52.97 240 SER A N 1
ATOM 1953 C CA . SER A 1 240 ? 13.810 -12.435 15.110 1.00 52.97 240 SER A CA 1
ATOM 1954 C C . SER A 1 240 ? 14.496 -11.435 14.185 1.00 52.97 240 SER A C 1
ATOM 1956 O O . SER A 1 240 ? 14.429 -11.617 12.972 1.00 52.97 240 SER A O 1
ATOM 1958 N N . VAL A 1 241 ? 15.198 -10.453 14.761 1.00 54.53 241 VAL A N 1
ATOM 1959 C CA . VAL A 1 241 ? 16.082 -9.527 14.038 1.00 54.53 241 VAL A CA 1
ATOM 1960 C C . VAL A 1 241 ? 17.261 -10.292 13.431 1.00 54.53 241 VAL A C 1
ATOM 1962 O O . VAL A 1 241 ? 17.486 -10.201 12.232 1.00 54.53 241 VAL A O 1
ATOM 1965 N N . GLU A 1 242 ? 17.931 -11.156 14.198 1.00 56.50 242 GLU A N 1
ATOM 1966 C CA . GLU A 1 242 ? 19.021 -12.007 13.693 1.00 56.50 242 GLU A CA 1
ATOM 1967 C C . GLU A 1 242 ? 18.581 -12.914 12.533 1.00 56.50 242 GLU A C 1
ATOM 1969 O O . GLU A 1 242 ? 19.317 -13.101 11.569 1.00 56.50 242 GLU A O 1
ATOM 1974 N N . ARG A 1 243 ? 17.364 -13.474 12.585 1.00 57.94 243 ARG A N 1
ATOM 1975 C CA . ARG A 1 243 ? 16.816 -14.287 11.484 1.00 57.94 243 ARG A CA 1
ATOM 1976 C C . ARG A 1 243 ? 16.433 -13.464 10.258 1.00 57.94 243 ARG A C 1
ATOM 1978 O O . ARG A 1 243 ? 16.465 -14.011 9.161 1.00 57.94 243 ARG A O 1
ATOM 1985 N N . MET A 1 244 ? 16.038 -12.205 10.440 1.00 54.19 244 MET A N 1
ATOM 1986 C CA . MET A 1 244 ? 15.784 -11.282 9.335 1.00 54.19 244 MET A CA 1
ATOM 1987 C C . MET A 1 244 ? 17.098 -10.940 8.628 1.00 54.19 244 MET A C 1
ATOM 1989 O O . MET A 1 244 ? 17.197 -11.141 7.424 1.00 54.19 244 MET A O 1
ATOM 1993 N N . LEU A 1 245 ? 18.137 -10.597 9.399 1.00 53.28 245 LEU A N 1
ATOM 1994 C CA . LEU A 1 245 ? 19.485 -10.326 8.887 1.00 53.28 245 LEU A CA 1
ATOM 1995 C C . LEU A 1 245 ? 20.084 -11.522 8.125 1.00 53.28 245 LEU A C 1
ATOM 1997 O O . LEU A 1 245 ? 20.778 -11.336 7.136 1.00 53.28 245 LEU A O 1
ATOM 2001 N N . ARG A 1 246 ? 19.771 -12.765 8.522 1.00 54.72 246 ARG A N 1
ATOM 2002 C CA . ARG A 1 246 ? 20.192 -13.973 7.776 1.00 54.72 246 ARG A CA 1
ATOM 2003 C C . ARG A 1 246 ? 19.448 -14.194 6.455 1.00 54.72 246 ARG A C 1
ATOM 2005 O O . ARG A 1 246 ? 19.956 -14.890 5.587 1.00 54.72 246 ARG A O 1
ATOM 2012 N N . ARG A 1 247 ? 18.230 -13.669 6.295 1.00 48.22 247 ARG A N 1
ATOM 2013 C CA . ARG A 1 247 ? 17.442 -13.832 5.058 1.00 48.22 247 ARG A CA 1
ATOM 2014 C C . ARG A 1 247 ? 17.951 -12.922 3.938 1.00 48.22 247 ARG A C 1
ATOM 2016 O O . ARG A 1 247 ? 17.768 -13.224 2.765 1.00 48.22 247 ARG A O 1
ATOM 2023 N N . GLU A 1 248 ? 18.633 -11.855 4.326 1.00 50.94 248 GLU A N 1
ATOM 2024 C CA . GLU A 1 248 ? 19.264 -10.885 3.451 1.00 50.94 248 GLU A CA 1
ATOM 2025 C C . GLU A 1 248 ? 20.684 -11.281 3.030 1.00 50.94 248 GLU A C 1
ATOM 2027 O O . GLU A 1 248 ? 21.402 -10.413 2.581 1.00 50.94 248 GLU A O 1
ATOM 2032 N N . GLU A 1 249 ? 21.137 -12.539 3.098 1.00 47.59 249 GLU A N 1
ATOM 2033 C CA . GLU A 1 249 ? 22.531 -12.901 2.743 1.00 47.59 249 GLU A CA 1
ATOM 2034 C C . GLU A 1 249 ? 23.026 -12.315 1.401 1.00 47.59 249 GLU A C 1
ATOM 2036 O O . GLU A 1 249 ? 24.186 -11.927 1.293 1.00 47.59 249 GLU A O 1
ATOM 2041 N N . THR A 1 250 ? 22.151 -12.132 0.408 1.00 48.91 250 THR A N 1
ATOM 2042 C CA . THR A 1 250 ? 22.470 -11.427 -0.848 1.00 48.91 250 THR A CA 1
ATOM 2043 C C . THR A 1 250 ? 22.612 -9.907 -0.681 1.00 48.91 250 THR A C 1
ATOM 2045 O O . THR A 1 250 ? 23.540 -9.316 -1.224 1.00 48.91 250 THR A O 1
ATOM 2048 N N . ILE A 1 251 ? 21.723 -9.265 0.081 1.00 49.78 251 ILE A N 1
ATOM 2049 C CA . ILE A 1 251 ? 21.774 -7.830 0.403 1.00 49.78 251 ILE A CA 1
ATOM 2050 C C . ILE A 1 251 ? 22.936 -7.559 1.363 1.00 49.78 251 ILE A C 1
ATOM 2052 O O . ILE A 1 251 ? 23.735 -6.676 1.094 1.00 49.78 251 ILE A O 1
ATOM 2056 N N . CYS A 1 252 ? 23.130 -8.382 2.393 1.00 50.00 252 CYS A N 1
ATOM 2057 C CA . CYS A 1 252 ? 24.306 -8.435 3.249 1.00 50.00 252 CYS A CA 1
ATOM 2058 C C . CYS A 1 252 ? 25.594 -8.662 2.464 1.00 50.00 252 CYS A C 1
ATOM 2060 O O . CYS A 1 252 ? 26.600 -8.120 2.883 1.00 50.00 252 CYS A O 1
ATOM 2062 N N . PHE A 1 253 ? 25.603 -9.393 1.344 1.00 56.78 253 PHE A N 1
ATOM 2063 C CA . PHE A 1 253 ? 26.793 -9.502 0.492 1.00 56.78 253 PHE A CA 1
ATOM 2064 C C . PHE A 1 253 ? 27.118 -8.165 -0.187 1.00 56.78 253 PHE A C 1
ATOM 2066 O O . PHE A 1 253 ? 28.263 -7.718 -0.134 1.00 56.78 253 PHE A O 1
ATOM 2073 N N . TYR A 1 254 ? 26.118 -7.475 -0.752 1.00 55.97 254 TYR A N 1
ATOM 2074 C CA . TYR A 1 254 ? 26.295 -6.123 -1.299 1.00 55.97 254 TYR A CA 1
ATOM 2075 C C . TYR A 1 254 ? 26.621 -5.093 -0.213 1.00 55.97 254 TYR A C 1
ATOM 2077 O O . TYR A 1 254 ? 27.478 -4.245 -0.436 1.00 55.97 254 TYR A O 1
ATOM 2085 N N . PHE A 1 255 ? 26.014 -5.194 0.970 1.00 51.50 255 PHE A N 1
ATOM 2086 C CA . PHE A 1 255 ? 26.314 -4.370 2.138 1.00 51.50 255 PHE A CA 1
ATOM 2087 C C . PHE A 1 255 ? 27.679 -4.683 2.735 1.00 51.50 255 PHE A C 1
ATOM 2089 O O . PHE A 1 255 ? 28.335 -3.752 3.166 1.00 51.50 255 PHE A O 1
ATOM 2096 N N . LEU A 1 256 ? 28.152 -5.933 2.724 1.00 48.88 256 LEU A N 1
ATOM 2097 C CA . LEU A 1 256 ? 29.529 -6.286 3.085 1.00 48.88 256 LEU A CA 1
ATOM 2098 C C . LEU A 1 256 ? 30.496 -5.679 2.074 1.00 48.88 256 LEU A C 1
ATOM 2100 O O . LEU A 1 256 ? 31.528 -5.138 2.456 1.00 48.88 256 LEU A O 1
ATOM 2104 N N . HIS A 1 257 ? 30.164 -5.743 0.783 1.00 60.78 257 HIS A N 1
ATOM 2105 C CA . HIS A 1 257 ? 30.972 -5.113 -0.252 1.00 60.78 257 HIS A CA 1
ATOM 2106 C C . HIS A 1 257 ? 31.000 -3.588 -0.094 1.00 60.78 257 HIS A C 1
ATOM 2108 O O . HIS A 1 257 ? 32.074 -2.996 -0.145 1.00 60.78 257 HIS A O 1
ATOM 2114 N N . LEU A 1 258 ? 29.851 -2.961 0.172 1.00 54.88 258 LEU A N 1
ATOM 2115 C CA . LEU A 1 258 ? 29.714 -1.538 0.496 1.00 54.88 258 LEU A CA 1
ATOM 2116 C C . LEU A 1 258 ? 30.402 -1.171 1.818 1.00 54.88 258 LEU A C 1
ATOM 2118 O O . LEU A 1 258 ? 30.981 -0.097 1.902 1.00 54.88 258 LEU A O 1
ATOM 2122 N N . PHE A 1 259 ? 30.399 -2.049 2.821 1.00 45.16 259 PHE A N 1
ATOM 2123 C CA . PHE A 1 259 ? 31.091 -1.884 4.103 1.00 45.16 259 PHE A CA 1
ATOM 2124 C C . PHE A 1 259 ? 32.600 -1.890 3.914 1.00 45.16 259 PHE A C 1
ATOM 2126 O O . PHE A 1 259 ? 33.287 -1.019 4.446 1.00 45.16 259 PHE A O 1
ATOM 2133 N N . ASN A 1 260 ? 33.095 -2.819 3.096 1.00 58.34 260 ASN A N 1
ATOM 2134 C CA . ASN A 1 260 ? 34.501 -2.898 2.719 1.00 58.34 260 ASN A CA 1
ATOM 2135 C C . ASN A 1 260 ? 34.937 -1.703 1.854 1.00 58.34 260 ASN A C 1
ATOM 2137 O O . ASN A 1 260 ? 36.095 -1.305 1.919 1.00 58.34 260 ASN A O 1
ATOM 2141 N N . LEU A 1 261 ? 34.029 -1.114 1.065 1.00 76.00 261 LEU A N 1
ATOM 2142 C CA . LEU A 1 261 ? 34.295 0.098 0.280 1.00 76.00 261 LEU A CA 1
ATOM 2143 C C . LEU A 1 261 ? 34.219 1.380 1.128 1.00 76.00 261 LEU A C 1
ATOM 2145 O O . LEU A 1 261 ? 35.031 2.284 0.947 1.00 76.00 261 LEU A O 1
ATOM 2149 N N . ASN A 1 262 ? 33.233 1.489 2.024 1.00 73.44 262 ASN A N 1
ATOM 2150 C CA . ASN A 1 262 ? 33.008 2.659 2.869 1.00 73.44 262 ASN A CA 1
ATOM 2151 C C . ASN A 1 262 ? 32.190 2.322 4.138 1.00 73.44 262 ASN A C 1
ATOM 2153 O O . ASN A 1 262 ? 30.954 2.239 4.141 1.00 73.44 262 ASN A O 1
ATOM 2157 N N . HIS A 1 263 ? 32.897 2.221 5.263 1.00 55.03 263 HIS A N 1
ATOM 2158 C CA . HIS A 1 263 ? 32.318 1.944 6.579 1.00 55.03 263 HIS A CA 1
ATOM 2159 C C . HIS A 1 263 ? 31.307 3.016 7.047 1.00 55.03 263 HIS A C 1
ATOM 2161 O O . HIS A 1 263 ? 30.325 2.697 7.721 1.00 55.03 263 HIS A O 1
ATOM 2167 N N . HIS A 1 264 ? 31.499 4.292 6.688 1.00 60.28 264 HIS A N 1
ATOM 2168 C CA . HIS A 1 264 ? 30.597 5.379 7.096 1.00 60.28 264 HIS A CA 1
ATOM 2169 C C . HIS A 1 264 ? 29.239 5.299 6.396 1.00 60.28 264 HIS A C 1
ATOM 2171 O O . HIS A 1 264 ? 28.208 5.477 7.046 1.00 60.28 264 HIS A O 1
ATOM 2177 N N . LEU A 1 265 ? 29.232 4.959 5.105 1.00 57.12 265 LEU A N 1
ATOM 2178 C CA . LEU A 1 265 ? 28.006 4.759 4.333 1.00 57.12 265 LEU A CA 1
ATOM 2179 C C . LEU A 1 265 ? 27.188 3.591 4.897 1.00 57.12 265 LEU A C 1
ATOM 2181 O O . LEU A 1 265 ? 25.978 3.695 5.078 1.00 57.12 265 LEU A O 1
ATOM 2185 N N . THR A 1 266 ? 27.860 2.507 5.278 1.00 47.00 266 THR A N 1
ATOM 2186 C CA . THR A 1 266 ? 27.183 1.345 5.866 1.00 47.00 266 THR A CA 1
ATOM 2187 C C . THR A 1 266 ? 26.654 1.628 7.268 1.00 47.00 266 THR A C 1
ATOM 2189 O O . THR A 1 266 ? 25.558 1.190 7.606 1.00 47.00 266 THR A O 1
ATOM 2192 N N . ARG A 1 267 ? 27.371 2.414 8.081 1.00 44.50 267 ARG A N 1
ATOM 2193 C CA . ARG A 1 267 ? 26.881 2.856 9.396 1.00 44.50 267 ARG A CA 1
ATOM 2194 C C . ARG A 1 267 ? 25.679 3.797 9.278 1.00 44.50 267 ARG A C 1
ATOM 2196 O O . ARG A 1 267 ? 24.760 3.694 10.083 1.00 44.50 267 ARG A O 1
ATOM 2203 N N . PHE A 1 268 ? 25.659 4.672 8.274 1.00 59.47 268 PHE A N 1
ATOM 2204 C CA . PHE A 1 268 ? 24.500 5.511 7.967 1.00 59.47 268 PHE A CA 1
ATOM 2205 C C . PHE A 1 268 ? 23.276 4.650 7.630 1.00 59.47 268 PHE A C 1
ATOM 2207 O O . PHE A 1 268 ? 22.238 4.787 8.274 1.00 59.47 268 PHE A O 1
ATOM 2214 N N . VAL A 1 269 ? 23.418 3.685 6.718 1.00 51.59 269 VAL A N 1
ATOM 2215 C CA . VAL A 1 269 ? 22.300 2.812 6.337 1.00 51.59 269 VAL A CA 1
ATOM 2216 C C . VAL A 1 269 ? 21.888 1.862 7.469 1.00 51.59 269 VAL A C 1
ATOM 2218 O O . VAL A 1 269 ? 20.702 1.692 7.736 1.00 51.59 269 VAL A O 1
ATOM 2221 N N . GLY A 1 270 ? 22.846 1.306 8.211 1.00 45.62 270 GLY A N 1
ATOM 2222 C CA . GLY A 1 270 ? 22.577 0.466 9.377 1.00 45.62 270 GLY A CA 1
ATOM 2223 C C . GLY A 1 270 ? 21.849 1.216 10.495 1.00 45.62 270 GLY A C 1
ATOM 2224 O O . GLY A 1 270 ? 20.970 0.645 11.135 1.00 45.62 270 GLY A O 1
ATOM 2225 N N . ASN A 1 271 ? 22.139 2.505 10.695 1.00 45.69 271 ASN A N 1
ATOM 2226 C CA . ASN A 1 271 ? 21.399 3.351 11.633 1.00 45.69 271 ASN A CA 1
ATOM 2227 C C . ASN A 1 271 ? 19.971 3.628 11.149 1.00 45.69 271 ASN A C 1
ATOM 2229 O O . ASN A 1 271 ? 19.059 3.590 11.971 1.00 45.69 271 ASN A O 1
ATOM 2233 N N . VAL A 1 272 ? 19.761 3.830 9.842 1.00 48.47 272 VAL A N 1
ATOM 2234 C CA . VAL A 1 272 ? 18.422 3.961 9.234 1.00 48.47 272 VAL A CA 1
ATOM 2235 C C . VAL A 1 272 ? 17.587 2.694 9.468 1.00 48.47 272 VAL A C 1
ATOM 2237 O O . VAL A 1 272 ? 16.422 2.794 9.854 1.00 48.47 272 VAL A O 1
ATOM 2240 N N . VAL A 1 273 ? 18.197 1.511 9.340 1.00 46.06 273 VAL A N 1
ATOM 2241 C CA . VAL A 1 273 ? 17.557 0.211 9.622 1.00 46.06 273 VAL A CA 1
ATOM 2242 C C . VAL A 1 273 ? 17.339 -0.013 11.132 1.00 46.06 273 VAL A C 1
ATOM 2244 O O . VAL A 1 273 ? 16.301 -0.524 11.545 1.00 46.06 273 VAL A O 1
ATOM 2247 N N . CYS A 1 274 ? 18.269 0.414 11.995 1.00 39.25 274 CYS A N 1
ATOM 2248 C CA . CYS A 1 274 ? 18.201 0.203 13.450 1.00 39.25 274 CYS A CA 1
ATOM 2249 C C . CYS A 1 274 ? 17.300 1.190 14.221 1.00 39.25 274 CYS A C 1
ATOM 2251 O O . CYS A 1 274 ? 17.087 0.987 15.424 1.00 39.25 274 CYS A O 1
ATOM 2253 N N . MET A 1 275 ? 16.741 2.227 13.578 1.00 44.53 275 MET A N 1
ATOM 2254 C CA . MET A 1 275 ? 15.854 3.215 14.230 1.00 44.53 275 MET A CA 1
ATOM 2255 C C . MET A 1 275 ? 14.628 2.586 14.927 1.00 44.53 275 MET A C 1
ATOM 2257 O O . MET A 1 275 ? 14.024 3.210 15.802 1.00 44.53 275 MET A O 1
ATOM 2261 N N . GLU A 1 276 ? 14.262 1.346 14.589 1.00 48.50 276 GLU A N 1
ATOM 2262 C CA . GLU A 1 276 ? 13.160 0.606 15.220 1.00 48.50 276 GLU A CA 1
ATOM 2263 C C . GLU A 1 276 ? 13.345 0.395 16.734 1.00 48.50 276 GLU A C 1
ATOM 2265 O O . GLU A 1 276 ? 12.375 0.455 17.496 1.00 48.50 276 GLU A O 1
ATOM 2270 N N . ARG A 1 277 ? 14.584 0.176 17.205 1.00 41.16 277 ARG A N 1
ATOM 2271 C CA . ARG A 1 277 ? 14.846 -0.160 18.617 1.00 41.16 277 ARG A CA 1
ATOM 2272 C C . ARG A 1 277 ? 14.555 1.010 19.554 1.00 41.16 277 ARG A C 1
ATOM 2274 O O . ARG A 1 277 ? 13.930 0.820 20.596 1.00 41.16 277 ARG A O 1
ATOM 2281 N N . GLU A 1 278 ? 15.014 2.210 19.208 1.00 48.91 278 GLU A N 1
ATOM 2282 C CA . GLU A 1 278 ? 14.812 3.398 20.046 1.00 48.91 278 GLU A CA 1
ATOM 2283 C C . GLU A 1 278 ? 13.341 3.802 20.114 1.00 48.91 278 GLU A C 1
ATOM 2285 O O . GLU A 1 278 ? 12.845 4.194 21.169 1.00 48.91 278 GLU A O 1
ATOM 2290 N N . GLN A 1 279 ? 12.615 3.661 19.008 1.00 51.09 279 GLN A N 1
ATOM 2291 C CA . GLN A 1 279 ? 11.194 3.985 18.958 1.00 51.09 279 GLN A CA 1
ATOM 2292 C C . GLN A 1 279 ? 10.349 2.994 19.755 1.00 51.09 279 GLN A C 1
ATOM 2294 O O . GLN A 1 279 ? 9.466 3.417 20.497 1.00 51.09 279 GLN A O 1
ATOM 2299 N N . MET A 1 280 ? 10.678 1.698 19.712 1.00 44.38 280 MET A N 1
ATOM 2300 C CA . MET A 1 280 ? 10.039 0.702 20.577 1.00 44.38 280 MET A CA 1
ATOM 2301 C C . MET A 1 280 ? 10.173 1.031 22.071 1.00 44.38 280 MET A C 1
ATOM 2303 O O . MET A 1 280 ? 9.240 0.788 22.837 1.00 44.38 280 MET A O 1
ATOM 2307 N N . LEU A 1 281 ? 11.307 1.600 22.493 1.00 44.59 281 LEU A N 1
ATOM 2308 C CA . LEU A 1 281 ? 11.522 2.043 23.877 1.00 44.59 281 LEU A CA 1
ATOM 2309 C C . LEU A 1 281 ? 10.737 3.327 24.207 1.00 44.59 281 LEU A C 1
ATOM 2311 O O . LEU A 1 281 ? 10.308 3.507 25.350 1.00 44.59 281 LEU A O 1
ATOM 2315 N N . LYS A 1 282 ? 10.503 4.196 23.214 1.00 47.16 282 LYS A N 1
ATOM 2316 C CA . LYS A 1 282 ? 9.711 5.432 23.354 1.00 47.16 282 LYS A CA 1
ATOM 2317 C C . LYS A 1 282 ? 8.203 5.178 23.446 1.00 47.16 282 LYS A C 1
ATOM 2319 O O . LYS A 1 282 ? 7.528 5.926 24.144 1.00 47.16 282 LYS A O 1
ATOM 2324 N N . CYS A 1 283 ? 7.683 4.105 22.843 1.00 42.47 283 CYS A N 1
ATOM 2325 C CA . CYS A 1 283 ? 6.250 3.776 22.852 1.00 42.47 283 CYS A CA 1
ATOM 2326 C C . CYS A 1 283 ? 5.644 3.475 24.242 1.00 42.47 283 CYS A C 1
ATOM 2328 O O . CYS A 1 283 ? 4.436 3.270 24.303 1.00 42.47 283 CYS A O 1
ATOM 2330 N N . ARG A 1 284 ? 6.442 3.425 25.332 1.00 43.47 284 ARG A N 1
ATOM 2331 C CA . ARG A 1 284 ? 6.031 3.283 26.756 1.00 43.47 284 ARG A CA 1
ATOM 2332 C C . ARG A 1 284 ? 4.615 2.698 26.940 1.00 43.47 284 ARG A C 1
ATOM 2334 O O . ARG A 1 284 ? 3.707 3.430 27.340 1.00 43.47 284 ARG A O 1
ATOM 2341 N N . PRO A 1 285 ? 4.391 1.404 26.641 1.00 46.19 285 PRO A N 1
ATOM 2342 C CA . PRO A 1 285 ? 3.052 0.833 26.679 1.00 46.19 285 PRO A CA 1
ATOM 2343 C C . PRO A 1 285 ? 2.483 0.926 28.101 1.00 46.19 285 PRO A C 1
ATOM 2345 O O . PRO A 1 285 ? 2.913 0.204 28.999 1.00 46.19 285 PRO A O 1
ATOM 2348 N N . LYS A 1 286 ? 1.517 1.833 28.310 1.00 39.72 286 LYS A N 1
ATOM 2349 C CA . LYS A 1 286 ? 0.931 2.141 29.631 1.00 39.72 286 LYS A CA 1
ATOM 2350 C C . LYS A 1 286 ? 0.136 0.971 30.222 1.00 39.72 286 LYS A C 1
ATOM 2352 O O . LYS A 1 286 ? -0.142 0.944 31.416 1.00 39.72 286 LYS A O 1
ATOM 2357 N N . THR A 1 287 ? -0.228 -0.015 29.403 1.00 35.66 287 THR A N 1
ATOM 2358 C CA . THR A 1 287 ? -0.932 -1.225 29.841 1.00 35.66 287 THR A CA 1
ATOM 2359 C C . THR A 1 287 ? -0.471 -2.411 29.002 1.00 35.66 287 THR A C 1
ATOM 2361 O O . THR A 1 287 ? -0.903 -2.603 27.871 1.00 35.66 287 THR A O 1
ATOM 2364 N N . ILE A 1 288 ? 0.420 -3.236 29.552 1.00 36.62 288 ILE A N 1
ATOM 2365 C CA . ILE A 1 288 ? 0.748 -4.538 28.963 1.00 36.62 288 ILE A CA 1
ATOM 2366 C C . ILE A 1 288 ? -0.200 -5.560 29.586 1.00 36.62 288 ILE A C 1
ATOM 2368 O O . ILE A 1 288 ? 0.068 -6.107 30.654 1.00 36.62 288 ILE A O 1
ATOM 2372 N N . LYS A 1 289 ? -1.330 -5.836 28.933 1.00 39.38 289 LYS A N 1
ATOM 2373 C CA . LYS A 1 289 ? -2.133 -7.013 29.288 1.00 39.38 289 LYS A CA 1
ATOM 2374 C C . LYS A 1 289 ? -1.520 -8.237 28.631 1.00 39.38 289 LYS A C 1
ATOM 2376 O O . LYS A 1 289 ? -1.704 -8.424 27.439 1.00 39.38 289 LYS A O 1
ATOM 2381 N N . VAL A 1 290 ? -0.811 -9.068 29.393 1.00 36.81 290 VAL A N 1
ATOM 2382 C CA . VAL A 1 290 ? -0.308 -10.358 28.901 1.00 36.81 290 VAL A CA 1
ATOM 2383 C C . VAL A 1 290 ? -1.495 -11.297 28.698 1.00 36.81 290 VAL A C 1
ATOM 2385 O O . VAL A 1 290 ? -1.984 -11.912 29.644 1.00 36.81 290 VAL A O 1
ATOM 2388 N N . ILE A 1 291 ? -1.967 -11.429 27.459 1.00 40.25 291 ILE A N 1
ATOM 2389 C CA . ILE A 1 291 ? -2.913 -12.495 27.118 1.00 40.25 291 ILE A CA 1
ATOM 2390 C C . ILE A 1 291 ? -2.105 -13.777 26.944 1.00 40.25 291 ILE A C 1
ATOM 2392 O O . ILE A 1 291 ? -1.564 -14.050 25.875 1.00 40.25 291 ILE A O 1
ATOM 2396 N N . SER A 1 292 ? -1.998 -14.560 28.016 1.00 34.56 292 SER A N 1
ATOM 2397 C CA . SER A 1 292 ? -1.507 -15.934 27.936 1.00 34.56 292 SER A CA 1
ATOM 2398 C C . SER A 1 292 ? -2.699 -16.873 27.749 1.00 34.56 292 SER A C 1
ATOM 2400 O O . SER A 1 292 ? -3.304 -17.328 28.711 1.00 34.56 292 SER A O 1
ATOM 2402 N N . SER A 1 293 ? -3.087 -17.150 26.503 1.00 36.22 293 SER A N 1
ATOM 2403 C CA . SER A 1 293 ? -3.989 -18.275 26.231 1.00 36.22 293 SER A CA 1
ATOM 2404 C C . SER A 1 293 ? -3.148 -19.488 25.843 1.00 36.22 293 SER A C 1
ATOM 2406 O O . SER A 1 293 ? -2.798 -19.668 24.679 1.00 36.22 293 SER A O 1
ATOM 2408 N N . CYS A 1 294 ? -2.798 -20.316 26.826 1.00 31.42 294 CYS A N 1
ATOM 2409 C CA . CYS A 1 294 ? -2.304 -21.664 26.569 1.00 31.42 294 CYS A CA 1
ATOM 2410 C C . CYS A 1 294 ? -3.529 -22.585 26.501 1.00 31.42 294 CYS A C 1
ATOM 2412 O O . CYS A 1 294 ? -3.955 -23.128 27.515 1.00 31.42 294 CYS A O 1
ATOM 2414 N N . LYS A 1 295 ? -4.151 -22.716 25.326 1.00 37.34 295 LYS A N 1
ATOM 2415 C CA . LYS A 1 295 ? -4.982 -23.894 25.057 1.00 37.34 295 LYS A CA 1
ATOM 2416 C C . LYS A 1 295 ? -4.122 -24.855 24.255 1.00 37.34 295 LYS A C 1
ATOM 2418 O O . LYS A 1 295 ? -3.741 -24.541 23.130 1.00 37.34 295 LYS A O 1
ATOM 2423 N N . ARG A 1 296 ? -3.790 -25.995 24.867 1.00 36.88 296 ARG A N 1
ATOM 2424 C CA . ARG A 1 296 ? -3.324 -27.176 24.139 1.00 36.88 296 ARG A CA 1
ATOM 2425 C C . ARG A 1 296 ? -4.383 -27.458 23.078 1.00 36.88 296 ARG A C 1
ATOM 2427 O O . ARG A 1 296 ? -5.524 -27.758 23.416 1.00 36.88 296 ARG A O 1
ATOM 2434 N N . PHE A 1 297 ? -4.032 -27.279 21.810 1.00 38.38 297 PHE A N 1
ATOM 2435 C CA . PHE A 1 297 ? -4.766 -27.934 20.740 1.00 38.38 297 PHE A CA 1
ATOM 2436 C C . PHE A 1 297 ? -4.314 -29.387 20.774 1.00 38.38 297 PHE A C 1
ATOM 2438 O O . PHE A 1 297 ? -3.344 -29.762 20.120 1.00 38.38 297 PHE A O 1
ATOM 2445 N N . ASP A 1 298 ? -4.977 -30.177 21.615 1.00 37.56 298 ASP A N 1
ATOM 2446 C CA . ASP A 1 298 ? -4.898 -31.625 21.529 1.00 37.56 298 ASP A CA 1
ATOM 2447 C C . ASP A 1 298 ? -5.663 -32.015 20.261 1.00 37.56 298 ASP A C 1
ATOM 2449 O O . ASP A 1 298 ? -6.861 -32.288 20.282 1.00 37.56 298 ASP A O 1
ATOM 2453 N N . ASN A 1 299 ? -4.975 -31.974 19.117 1.00 37.97 299 ASN A N 1
ATOM 2454 C CA . ASN A 1 299 ? -5.415 -32.729 17.955 1.00 37.97 299 ASN A CA 1
ATOM 2455 C C . ASN A 1 299 ? -5.249 -34.200 18.339 1.00 37.97 299 ASN A C 1
ATOM 2457 O O . ASN A 1 299 ? -4.159 -34.765 18.250 1.00 37.97 299 ASN A O 1
ATOM 2461 N N . GLY A 1 300 ? -6.323 -34.784 18.868 1.00 43.03 300 GLY A N 1
ATOM 2462 C CA . GLY A 1 300 ? -6.412 -36.211 19.119 1.00 43.03 300 GLY A CA 1
ATOM 2463 C C . GLY A 1 300 ? -6.170 -36.957 17.813 1.00 43.03 300 GLY A C 1
ATOM 2464 O O . GLY A 1 300 ? -7.001 -36.913 16.911 1.00 43.03 300 GLY A O 1
ATOM 2465 N N . GLY A 1 301 ? -5.017 -37.613 17.720 1.00 41.09 301 GLY A N 1
ATOM 2466 C CA . GLY A 1 301 ? -4.658 -38.479 16.604 1.00 41.09 301 GLY A CA 1
ATOM 2467 C C . GLY A 1 301 ? -3.320 -38.109 15.976 1.00 41.09 301 GLY A C 1
ATOM 2468 O O . GLY A 1 301 ? -3.236 -37.162 15.206 1.00 41.09 301 GLY A O 1
ATOM 2469 N N . LEU A 1 302 ? -2.317 -38.945 16.262 1.00 36.50 302 LEU A N 1
ATOM 2470 C CA . LEU A 1 302 ? -1.003 -39.048 15.609 1.00 36.50 302 LEU A CA 1
ATOM 2471 C C . LEU A 1 302 ? 0.065 -38.016 16.024 1.00 36.50 302 LEU A C 1
ATOM 2473 O O . LEU A 1 302 ? 0.302 -37.007 15.373 1.00 36.50 302 LEU A O 1
ATOM 2477 N N . GLY A 1 303 ? 0.796 -38.363 17.091 1.00 38.91 303 GLY A N 1
ATOM 2478 C CA . GLY A 1 303 ? 2.268 -38.398 17.088 1.00 38.91 303 GLY A CA 1
ATOM 2479 C C . GLY A 1 303 ? 3.065 -37.153 16.678 1.00 38.91 303 GLY A C 1
ATOM 2480 O O . GLY A 1 303 ? 4.178 -37.310 16.185 1.00 38.91 303 GLY A O 1
ATOM 2481 N N . ALA A 1 304 ? 2.557 -35.934 16.866 1.00 31.56 304 ALA A N 1
ATOM 2482 C CA . ALA A 1 304 ? 3.300 -34.716 16.539 1.00 31.56 304 ALA A CA 1
ATOM 2483 C C . ALA A 1 304 ? 3.963 -34.095 17.782 1.00 31.56 304 ALA A C 1
ATOM 2485 O O . ALA A 1 304 ? 3.298 -33.800 18.775 1.00 31.56 304 ALA A O 1
ATOM 2486 N N . CYS A 1 305 ? 5.275 -33.839 17.705 1.00 30.80 305 CYS A N 1
ATOM 2487 C CA . CYS A 1 305 ? 6.015 -32.988 18.640 1.00 30.80 305 CYS A CA 1
ATOM 2488 C C . CYS A 1 305 ? 5.287 -31.646 18.836 1.00 30.80 305 CYS A C 1
ATOM 2490 O O . CYS A 1 305 ? 5.321 -30.770 17.970 1.00 30.80 305 CYS A O 1
ATOM 2492 N N . GLY A 1 306 ? 4.625 -31.480 19.982 1.00 25.88 306 GLY A N 1
ATOM 2493 C CA . GLY A 1 306 ? 3.923 -30.252 20.334 1.00 25.88 306 GLY A CA 1
ATOM 2494 C C . GLY A 1 306 ? 4.905 -29.109 20.582 1.00 25.88 306 GLY A C 1
ATOM 2495 O O . GLY A 1 306 ? 5.533 -29.032 21.637 1.00 25.88 306 GLY A O 1
ATOM 2496 N N . PHE A 1 307 ? 5.021 -28.181 19.634 1.00 28.66 307 PHE A N 1
ATOM 2497 C CA . PHE A 1 307 ? 5.687 -26.905 19.881 1.00 28.66 307 PHE A CA 1
ATOM 2498 C C . PHE A 1 307 ? 4.772 -26.007 20.723 1.00 28.66 307 PHE A C 1
ATOM 2500 O O . PHE A 1 307 ? 3.777 -25.475 20.237 1.00 28.66 307 PHE A O 1
ATOM 2507 N N . ASN A 1 308 ? 5.132 -25.792 21.990 1.00 29.83 308 ASN A N 1
ATOM 2508 C CA . ASN A 1 308 ? 4.511 -24.766 22.827 1.00 29.83 308 ASN A CA 1
ATOM 2509 C C . ASN A 1 308 ? 4.936 -23.373 22.336 1.00 29.83 308 ASN A C 1
ATOM 2511 O O . ASN A 1 308 ? 6.001 -22.870 22.701 1.00 29.83 308 ASN A O 1
ATOM 2515 N N . ILE A 1 309 ? 4.108 -22.726 21.515 1.00 33.12 309 ILE A N 1
ATOM 2516 C CA . ILE A 1 309 ? 4.325 -21.328 21.133 1.00 33.12 309 ILE A CA 1
ATOM 2517 C C . ILE A 1 309 ? 3.580 -20.431 22.126 1.00 33.12 309 ILE A C 1
ATOM 2519 O O . ILE A 1 309 ? 2.360 -20.304 22.078 1.00 33.12 309 ILE A O 1
ATOM 2523 N N . ARG A 1 310 ? 4.319 -19.790 23.040 1.00 33.09 310 ARG A N 1
ATOM 2524 C CA . ARG A 1 310 ? 3.783 -18.692 23.858 1.00 33.09 310 ARG A CA 1
ATOM 2525 C C . ARG A 1 310 ? 3.803 -17.402 23.044 1.00 33.09 310 ARG A C 1
ATOM 2527 O O . ARG A 1 310 ? 4.877 -16.905 22.703 1.00 33.09 310 ARG A O 1
ATOM 2534 N N . PHE A 1 311 ? 2.625 -16.849 22.786 1.00 32.44 311 PHE A N 1
ATOM 2535 C CA . PHE A 1 311 ? 2.472 -15.483 22.301 1.00 32.44 311 PHE A CA 1
ATOM 2536 C C . PHE A 1 311 ? 2.245 -14.555 23.491 1.00 32.44 311 PHE A C 1
ATOM 2538 O O . PHE A 1 311 ? 1.439 -14.856 24.368 1.00 32.44 311 PHE A O 1
ATOM 2545 N N . THR A 1 312 ? 2.954 -13.431 23.516 1.00 34.50 312 THR A N 1
ATOM 2546 C CA . THR A 1 312 ? 2.624 -12.313 24.399 1.00 34.50 312 THR A CA 1
ATOM 2547 C C . THR A 1 312 ? 1.991 -11.249 23.519 1.00 34.50 312 THR A C 1
ATOM 2549 O O . THR A 1 312 ? 2.675 -10.597 22.736 1.00 34.50 312 THR A O 1
ATOM 2552 N N . VAL A 1 313 ? 0.673 -11.107 23.601 1.00 37.19 313 VAL A N 1
ATOM 2553 C CA . VAL A 1 313 ? -0.045 -10.014 22.937 1.00 37.19 313 VAL A CA 1
ATOM 2554 C C . VAL A 1 313 ? -0.149 -8.876 23.938 1.00 37.19 313 VAL A C 1
ATOM 2556 O O . VAL A 1 313 ? -0.639 -9.112 25.037 1.00 37.19 313 VAL A O 1
ATOM 2559 N N . GLY A 1 314 ? 0.326 -7.680 23.591 1.00 33.62 314 GLY A N 1
ATOM 2560 C CA . GLY A 1 314 ? 0.056 -6.467 24.356 1.00 33.62 314 GLY A CA 1
ATOM 2561 C C . GLY A 1 314 ? -1.129 -5.738 23.733 1.00 33.62 314 GLY A C 1
ATOM 2562 O O . GLY A 1 314 ? -1.032 -5.255 22.607 1.00 33.62 314 GLY A O 1
ATOM 2563 N N . ILE A 1 315 ? -2.254 -5.663 24.441 1.00 35.19 315 ILE A N 1
ATOM 2564 C CA . ILE A 1 315 ? -3.362 -4.785 24.045 1.00 35.19 315 ILE A CA 1
ATOM 2565 C C . ILE A 1 315 ? -3.189 -3.455 24.771 1.00 35.19 315 ILE A C 1
ATOM 2567 O O . ILE A 1 315 ? -3.277 -3.427 26.000 1.00 35.19 315 ILE A O 1
ATOM 2571 N N . LEU A 1 316 ? -2.993 -2.371 24.017 1.00 36.00 316 LEU A N 1
ATOM 2572 C CA . LEU A 1 316 ? -3.153 -1.018 24.538 1.00 36.00 316 LEU A CA 1
ATOM 2573 C C . LEU A 1 316 ? -4.655 -0.730 24.610 1.00 36.00 316 LEU A C 1
ATOM 2575 O O . LEU A 1 316 ? -5.349 -0.643 23.602 1.00 36.00 316 LEU A O 1
ATOM 2579 N N . SER A 1 317 ? -5.187 -0.676 25.825 1.00 32.88 317 SER A N 1
ATOM 2580 C CA . SER A 1 317 ? -6.580 -0.322 26.089 1.00 32.88 317 SER A CA 1
ATOM 2581 C C . SER A 1 317 ? -6.582 0.599 27.288 1.00 32.88 317 SER A C 1
ATOM 2583 O O . SER A 1 317 ? -6.261 0.153 28.390 1.00 32.88 317 SER A O 1
ATOM 2585 N N . GLU A 1 318 ? -7.015 1.842 27.105 1.00 33.16 318 GLU A N 1
ATOM 2586 C CA . GLU A 1 318 ? -7.433 2.641 28.250 1.00 33.16 318 GLU A CA 1
ATOM 2587 C C . GLU A 1 318 ? -8.689 2.023 28.873 1.00 33.16 318 GLU A C 1
ATOM 2589 O O . GLU A 1 318 ? -9.599 1.547 28.179 1.00 33.16 318 GLU A O 1
ATOM 2594 N N . LYS A 1 319 ? -8.690 1.965 30.208 1.00 33.19 319 LYS A N 1
ATOM 2595 C CA . LYS A 1 319 ? -9.928 1.931 30.981 1.00 33.19 319 LYS A CA 1
ATOM 2596 C C . LYS A 1 319 ? -10.621 3.269 30.713 1.00 33.19 319 LYS A C 1
ATOM 2598 O O . LYS A 1 319 ? -9.960 4.295 30.815 1.00 33.19 319 LYS A O 1
ATOM 2603 N N . ARG A 1 320 ? -11.900 3.216 30.335 1.00 36.66 320 ARG A N 1
ATOM 2604 C CA . ARG A 1 320 ? -12.773 4.394 30.378 1.00 36.66 320 ARG A CA 1
ATOM 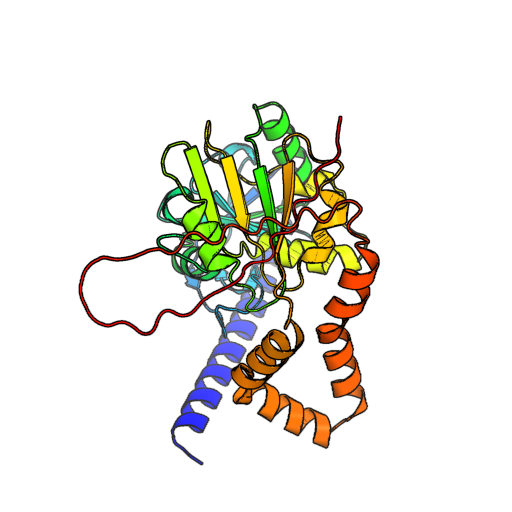2605 C C . ARG A 1 320 ? -12.822 4.962 31.785 1.00 36.66 320 ARG A C 1
ATOM 2607 O O . ARG A 1 320 ? -12.756 4.132 32.726 1.00 36.66 320 ARG A O 1
#

Sequence (320 aa):
MEPKYIRTIFKFLLYFILLLINNVYEFFVRIFCGHIPTGKVRLRKVLLRYKFDLEELSRTEDFLLSPGIFVEPASLDHPNWHIYCIDENLVTFVYLKSSIDKYSIVHYPFMFVPVHTDAIQVAQLSHDDFIKLANTFEQKSQPKTVLFTNTARCGSTLMAKMLHRPGKSICYGEPHCLTNLAIMDNAESLSPERMKSVHTPKNEICVLKTTSGEARLVKYCDDVPNLKHMFMFRKSGLLSVERMLRREETICFYFLHLFNLNHHLTRFVGNVVCMEREQMLKCRPKTIKVISSCKRFDNGGLGACGFNIRFTVGILSEKR